Protein AF-A0A2E5EDZ4-F1 (afdb_monomer)

Solvent-accessible surface area (backbone atoms only — not comparable to full-atom values): 11281 Å² total; per-residue (Å²): 144,79,89,86,74,88,75,98,54,88,50,70,61,58,74,50,47,54,60,56,46,72,43,53,72,68,58,42,52,54,50,42,70,72,43,62,93,46,30,67,58,52,55,60,57,50,71,44,40,84,43,56,66,58,74,68,57,48,49,50,54,59,68,43,33,67,76,42,61,54,39,52,52,50,51,50,53,52,57,49,66,70,42,70,34,63,42,96,91,39,82,28,45,56,70,60,39,58,54,33,60,71,46,91,50,66,68,54,20,52,44,27,50,54,30,50,48,54,53,47,61,77,41,41,68,60,55,50,51,51,52,51,50,49,51,51,51,48,54,51,54,35,56,75,29,66,44,91,48,94,57,47,66,55,28,59,74,71,73,43,60,66,68,56,55,50,51,51,50,51,56,52,62,77,37,35,66,77,49,60,51,43,48,49,54,52,50,14,58,76,66,75,36,99,65,122

Mean predicted aligned error: 7.06 Å

Radius of gyration: 23.21 Å; Cα contacts (8 Å, |Δi|>4): 123; chains: 1; bounding box: 55×30×67 Å

Foldseek 3Di:
DDPPADDLDPDVLVVCLVVLLPDDPVVNVVCLVVVPPCNVVSVLSNLLSLLDDPPVVVVVCSVCCVVALNVLVVVVVVVQQPDWFQAPNDTDHNVRLVVQCPDPDPVSVVRSVVSVVVRCVVCVVVVVVSVVRNVVVLVVSCVSRVNPDSCVVVCSVVVHDPVVVVVVVCVCVVCCVVPVVVVQVVVCVVVVHPGD

pLDDT: mean 88.29, std 16.72, range [26.89, 98.5]

Sequence (196 aa):
MGGYLSRGYLDPIFLFIHPSNSSSDNDFEAFKNGSGKYKNWLINLRRFKDHQLDQKSEKIFLDKNLTSNSSWVRFFEEQINDLKFLINGKEHNSSDALNLLSDHDEEIRKKAALSIESVFQNNVKTFTFITNTLAKDKITNDKWRNYTSPVESRNLTNNVEGEVVDALTKSVTSNYKNISHRYYEIKSKLFNKKQL

Nearest PDB structures (foldseek):
  2h1j-assembly1_A  TM=7.782E-01  e=5.117E-02  Geobacillus stearothermophilus
  3aho-assembly2_B  TM=7.606E-01  e=9.366E-02  Geobacillus sp. MO-1
  3sks-assembly1_A  TM=7.493E-01  e=1.045E-01  Bacillus anthracis str. Ames

Secondary structure (DSSP, 8-state):
----S---S--HHHHHHHHHHHS-HHHHHHHHHHTGGGHHHHHHHHTTGGGPPPHHHHHHHHHHHTTTHHHHHHHHHHHHHH--EEETTEEE-HHHHHHGGG-SSHHHHHHHHHHHHHHHHHTHHHHHHHHHHHHHHHHHHHHHTT-SSTTHHHHHHTT--HHHHHHHHHHHHHTTIIIIIHHHHHHHHHTT-S--

Stru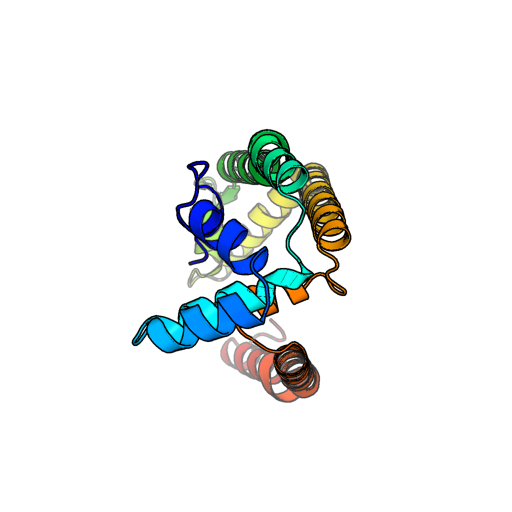cture (mmCIF, N/CA/C/O backbone):
data_AF-A0A2E5EDZ4-F1
#
_entry.id   AF-A0A2E5EDZ4-F1
#
loop_
_atom_site.group_PDB
_atom_site.id
_atom_site.type_symbol
_atom_site.label_atom_id
_atom_site.label_alt_id
_atom_site.label_comp_id
_atom_site.label_asym_id
_atom_site.label_entity_id
_atom_site.label_seq_id
_atom_site.pdbx_PDB_ins_code
_atom_site.Cartn_x
_atom_site.Cartn_y
_atom_site.Cartn_z
_atom_site.occupancy
_atom_site.B_iso_or_equiv
_atom_site.auth_seq_id
_atom_site.auth_comp_id
_atom_site.auth_asym_id
_atom_site.auth_atom_id
_atom_site.pdbx_PDB_model_num
ATOM 1 N N . MET A 1 1 ? -3.534 -12.121 -0.592 1.00 28.44 1 MET A N 1
ATOM 2 C CA . MET A 1 1 ? -3.572 -12.525 -2.016 1.00 28.44 1 MET A CA 1
ATOM 3 C C . MET A 1 1 ? -2.933 -11.412 -2.847 1.00 28.44 1 MET A C 1
ATOM 5 O O . MET A 1 1 ? -3.609 -10.506 -3.301 1.00 28.44 1 MET A O 1
ATOM 9 N N . GLY A 1 2 ? -1.602 -11.421 -2.922 1.00 27.70 2 GLY A N 1
ATOM 10 C CA . GLY A 1 2 ? -0.783 -10.345 -3.493 1.00 27.70 2 GLY A CA 1
ATOM 11 C C . GLY A 1 2 ? 0.697 -10.713 -3.400 1.00 27.70 2 GLY A C 1
ATOM 12 O O . GLY A 1 2 ? 1.498 -9.965 -2.858 1.00 27.70 2 GLY A O 1
ATOM 13 N N . GLY A 1 3 ? 1.025 -11.937 -3.820 1.00 26.89 3 GLY A N 1
ATOM 14 C CA . GLY A 1 3 ? 2.376 -12.485 -3.762 1.00 26.89 3 GLY A CA 1
ATOM 15 C C . GLY A 1 3 ? 3.178 -12.079 -4.990 1.00 26.89 3 GLY A C 1
ATOM 16 O O . GLY A 1 3 ? 3.287 -12.861 -5.921 1.00 26.89 3 GLY A O 1
ATOM 17 N N . TYR A 1 4 ? 3.718 -10.862 -4.984 1.00 36.91 4 TYR A N 1
ATOM 18 C CA . TYR A 1 4 ? 4.784 -10.438 -5.907 1.00 36.91 4 TYR A CA 1
ATOM 19 C C . TYR A 1 4 ? 5.827 -9.583 -5.180 1.00 36.91 4 TYR A C 1
ATOM 21 O O . TYR A 1 4 ? 6.357 -8.618 -5.719 1.00 36.91 4 TYR A O 1
ATOM 29 N N . LEU A 1 5 ? 6.098 -9.917 -3.920 1.00 35.56 5 LEU A N 1
ATOM 30 C CA . LEU A 1 5 ? 7.205 -9.360 -3.157 1.00 35.56 5 LEU A CA 1
ATOM 31 C C . LEU A 1 5 ? 7.945 -10.540 -2.523 1.00 35.56 5 LEU A C 1
ATOM 33 O O . LEU A 1 5 ? 7.323 -11.388 -1.892 1.00 35.56 5 LEU A O 1
ATOM 37 N N . SER A 1 6 ? 9.264 -10.583 -2.719 1.00 33.28 6 SER A N 1
ATOM 38 C CA . SER A 1 6 ? 10.208 -11.554 -2.146 1.00 33.28 6 SER A CA 1
ATOM 39 C C . SER A 1 6 ? 10.370 -12.912 -2.852 1.00 33.28 6 SER A C 1
ATOM 41 O O . SER A 1 6 ? 10.094 -13.968 -2.287 1.00 33.28 6 SER A O 1
ATOM 43 N N . ARG A 1 7 ? 10.964 -12.919 -4.054 1.00 31.19 7 ARG A N 1
ATOM 44 C CA . ARG A 1 7 ? 11.874 -14.016 -4.439 1.00 31.19 7 ARG A CA 1
ATOM 45 C C . ARG A 1 7 ? 13.140 -13.463 -5.090 1.00 31.19 7 ARG A C 1
ATOM 47 O O . ARG A 1 7 ? 13.163 -13.137 -6.266 1.00 31.19 7 ARG A O 1
ATOM 54 N N . GLY A 1 8 ? 14.200 -13.369 -4.287 1.00 31.81 8 GLY A N 1
ATOM 55 C CA . GLY A 1 8 ? 15.570 -13.047 -4.699 1.00 31.81 8 GLY A CA 1
ATOM 56 C C . GLY A 1 8 ? 16.300 -14.224 -5.354 1.00 31.81 8 GLY A C 1
ATOM 57 O O . GLY A 1 8 ? 17.405 -14.564 -4.953 1.00 31.81 8 GLY A O 1
ATOM 58 N N . TYR A 1 9 ? 15.686 -14.847 -6.354 1.00 28.52 9 TYR A N 1
ATOM 59 C CA . TYR A 1 9 ? 16.366 -15.740 -7.289 1.00 28.52 9 TYR A CA 1
ATOM 60 C C . TYR A 1 9 ? 16.163 -15.145 -8.669 1.00 28.52 9 TYR A C 1
ATOM 62 O O . TYR A 1 9 ? 15.080 -14.629 -8.916 1.00 28.52 9 TYR A O 1
ATOM 70 N N . LEU A 1 10 ? 17.193 -15.180 -9.522 1.00 35.44 10 LEU A N 1
ATOM 71 C CA . LEU A 1 10 ? 17.113 -14.832 -10.942 1.00 35.44 10 LEU A CA 1
ATOM 72 C C . LEU A 1 10 ? 15.759 -15.271 -11.497 1.00 35.44 10 LEU A C 1
ATOM 74 O O . LEU A 1 10 ? 15.552 -16.457 -11.754 1.00 35.44 10 LEU A O 1
ATOM 78 N N . ASP A 1 11 ? 14.828 -14.325 -11.612 1.00 36.22 11 ASP A N 1
ATOM 79 C CA . ASP A 1 11 ? 13.521 -14.615 -12.159 1.00 36.22 11 ASP A CA 1
ATOM 80 C C . ASP A 1 11 ? 13.811 -15.112 -13.581 1.00 36.22 11 ASP A C 1
ATOM 82 O O . ASP A 1 11 ? 14.470 -14.390 -14.339 1.00 36.22 11 ASP A O 1
ATOM 86 N N . PRO A 1 12 ? 13.375 -16.320 -13.987 1.00 33.38 12 PRO A N 1
ATOM 87 C CA . PRO A 1 12 ? 13.527 -16.777 -15.371 1.00 33.38 12 PRO A CA 1
ATOM 88 C C . PRO A 1 12 ? 12.999 -15.720 -16.349 1.00 33.38 12 PRO A C 1
ATOM 90 O O . PRO A 1 12 ? 13.492 -15.561 -17.458 1.00 33.38 12 PRO A O 1
ATOM 93 N N . ILE A 1 13 ? 12.044 -14.925 -15.870 1.00 45.50 13 ILE A N 1
ATOM 94 C CA . ILE A 1 13 ? 11.473 -13.753 -16.505 1.00 45.50 13 ILE A CA 1
ATOM 95 C C . ILE A 1 13 ? 12.546 -12.701 -16.872 1.00 45.50 13 ILE A C 1
ATOM 97 O O . ILE A 1 13 ? 12.501 -12.211 -17.990 1.00 45.50 13 ILE A O 1
ATOM 101 N N . PHE A 1 14 ? 13.564 -12.407 -16.051 1.00 47.66 14 PHE A N 1
ATOM 102 C CA . PHE A 1 14 ? 14.647 -11.470 -16.417 1.00 47.66 14 PHE A CA 1
ATOM 103 C C . PHE A 1 14 ? 15.492 -11.974 -17.600 1.00 47.66 14 PHE A C 1
ATOM 105 O O . PHE A 1 14 ? 15.856 -11.191 -18.480 1.00 47.66 14 PHE A O 1
ATOM 112 N N . LEU A 1 15 ? 15.754 -13.288 -17.654 1.00 45.94 15 LEU A N 1
ATOM 113 C CA . LEU A 1 15 ? 16.502 -13.925 -18.747 1.00 45.94 15 LEU A CA 1
ATOM 114 C C . LEU A 1 15 ? 15.748 -13.882 -20.084 1.00 45.94 15 LEU A C 1
ATOM 116 O O . LEU A 1 15 ? 16.392 -13.881 -21.128 1.00 45.94 15 LEU A O 1
ATOM 120 N N . PHE A 1 16 ? 14.414 -13.814 -20.067 1.00 52.97 16 PHE A N 1
ATOM 121 C CA . PHE A 1 16 ? 13.599 -13.694 -21.282 1.00 52.97 16 PHE A CA 1
ATOM 122 C C . PHE A 1 16 ? 13.215 -12.247 -21.617 1.00 52.97 16 PHE A C 1
ATOM 124 O O . PHE A 1 16 ? 13.191 -11.897 -22.794 1.00 52.97 16 PHE A O 1
ATOM 131 N N . ILE A 1 17 ? 12.971 -11.400 -20.612 1.00 60.56 17 ILE A N 1
ATOM 132 C CA . ILE A 1 17 ? 12.544 -10.004 -20.783 1.00 60.56 17 ILE A CA 1
ATOM 133 C C . ILE A 1 17 ? 13.645 -9.153 -21.400 1.00 60.56 17 ILE A C 1
ATOM 135 O O . ILE A 1 17 ? 13.381 -8.406 -22.342 1.00 60.56 17 ILE A O 1
ATOM 139 N N . HIS A 1 18 ? 14.878 -9.237 -20.883 1.00 68.06 18 HIS A N 1
ATOM 140 C CA . HIS A 1 18 ? 15.927 -8.332 -21.352 1.00 68.06 18 HIS A CA 1
ATOM 141 C C . HIS A 1 18 ? 16.249 -8.553 -22.838 1.00 68.06 18 HIS A C 1
ATOM 143 O O . HIS A 1 18 ? 16.174 -7.583 -23.599 1.00 68.06 18 HIS A O 1
ATOM 149 N N . PRO A 1 19 ? 16.463 -9.799 -23.309 1.00 63.44 19 PRO A N 1
ATOM 150 C CA . PRO A 1 19 ? 16.650 -10.075 -24.733 1.00 63.44 19 PRO A CA 1
ATOM 151 C C . PRO A 1 19 ? 15.409 -9.763 -25.578 1.00 63.44 19 PRO A C 1
ATOM 153 O O . PRO A 1 19 ? 15.536 -9.198 -26.664 1.00 63.44 19 PRO A O 1
ATOM 156 N N . SER A 1 20 ? 14.196 -10.069 -25.093 1.00 64.75 20 SER A N 1
ATOM 157 C CA . SER A 1 20 ? 12.979 -9.806 -25.871 1.00 64.75 20 SER A CA 1
ATOM 158 C C . SER A 1 20 ? 12.742 -8.318 -26.077 1.00 64.75 20 SER A C 1
ATOM 160 O O . SER A 1 20 ? 12.314 -7.922 -27.155 1.00 64.75 20 SER A O 1
ATOM 162 N N . ASN A 1 21 ? 13.028 -7.482 -25.083 1.00 77.06 21 ASN A N 1
ATOM 163 C CA . ASN A 1 21 ? 12.785 -6.040 -25.148 1.00 77.06 21 ASN A CA 1
ATOM 164 C C . ASN A 1 21 ? 13.954 -5.258 -25.754 1.00 77.06 21 ASN A C 1
ATOM 166 O O . ASN A 1 21 ? 13.730 -4.196 -26.328 1.00 77.06 21 ASN A O 1
ATOM 170 N N . SER A 1 22 ? 15.173 -5.799 -25.705 1.00 78.62 22 SER A N 1
ATOM 171 C CA . SER A 1 22 ? 16.327 -5.235 -26.421 1.00 78.62 22 SER A CA 1
ATOM 172 C C . SER A 1 22 ? 16.352 -5.585 -27.914 1.00 78.62 22 SER A C 1
ATOM 174 O O . SER A 1 22 ? 17.044 -4.915 -28.677 1.00 78.62 22 SER A O 1
ATOM 176 N N . SER A 1 23 ? 15.579 -6.587 -28.354 1.00 80.44 23 SER A N 1
ATOM 177 C CA . SER A 1 23 ? 15.438 -6.933 -29.775 1.00 80.44 23 SER A CA 1
ATOM 178 C C . SER A 1 23 ? 14.765 -5.828 -30.603 1.00 80.44 23 SER A C 1
ATOM 180 O O . SER A 1 23 ? 13.906 -5.080 -30.103 1.00 80.44 23 SER A O 1
ATOM 182 N N . SER A 1 24 ? 15.131 -5.749 -31.890 1.00 85.75 24 SER A N 1
ATOM 183 C CA . SER A 1 24 ? 14.495 -4.839 -32.847 1.00 85.75 24 SER A CA 1
ATOM 184 C C . SER A 1 24 ? 13.002 -5.157 -32.994 1.00 85.75 24 SER A C 1
ATOM 186 O O . SER A 1 24 ? 12.566 -6.279 -32.732 1.00 85.75 24 SER A O 1
ATOM 188 N N . ASP A 1 25 ? 12.191 -4.176 -33.400 1.00 86.56 25 ASP A N 1
ATOM 189 C CA . ASP A 1 25 ? 10.751 -4.412 -33.582 1.00 86.56 25 ASP A CA 1
ATOM 190 C C . ASP A 1 25 ? 10.484 -5.496 -34.642 1.00 86.56 25 ASP A C 1
ATOM 192 O O . ASP A 1 25 ? 9.595 -6.323 -34.459 1.00 86.56 25 ASP A O 1
ATOM 196 N N . ASN A 1 26 ? 11.318 -5.576 -35.684 1.00 88.44 26 ASN A N 1
ATOM 197 C CA . ASN A 1 26 ? 11.210 -6.601 -36.724 1.00 88.44 26 ASN A CA 1
ATOM 198 C C . ASN A 1 26 ? 11.475 -8.016 -36.185 1.00 88.44 26 ASN A C 1
ATOM 200 O O . ASN A 1 26 ? 10.718 -8.942 -36.486 1.00 88.44 26 ASN A O 1
ATOM 204 N N . ASP A 1 27 ? 12.512 -8.184 -35.359 1.00 87.88 27 ASP A N 1
ATOM 205 C CA . ASP A 1 27 ? 12.850 -9.485 -34.766 1.00 87.88 27 ASP A CA 1
ATOM 206 C C . ASP A 1 27 ? 11.776 -9.935 -33.773 1.00 87.88 27 ASP A C 1
ATOM 208 O O . ASP A 1 27 ? 11.380 -11.105 -33.751 1.00 87.88 27 ASP A O 1
ATOM 212 N N . PHE A 1 28 ? 11.253 -8.993 -32.980 1.00 89.50 28 PHE A N 1
A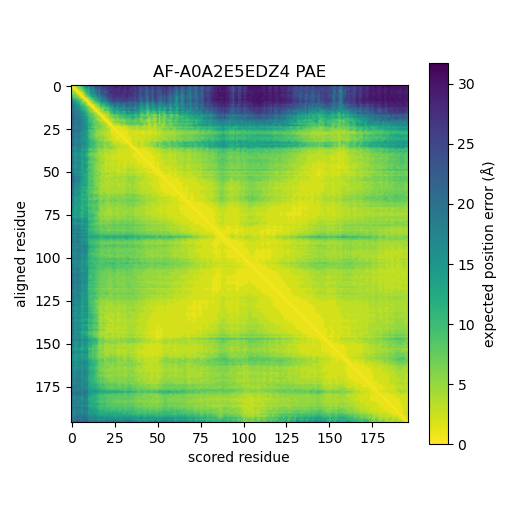TOM 213 C CA . PHE A 1 28 ? 10.155 -9.265 -32.062 1.00 89.50 28 PHE A CA 1
ATOM 214 C C . PHE A 1 28 ? 8.890 -9.704 -32.807 1.00 89.50 28 PHE A C 1
ATOM 216 O O . PHE A 1 28 ? 8.249 -10.669 -32.393 1.00 89.50 28 PHE A O 1
ATOM 223 N N . GLU A 1 29 ? 8.534 -9.053 -33.918 1.00 89.44 29 GLU 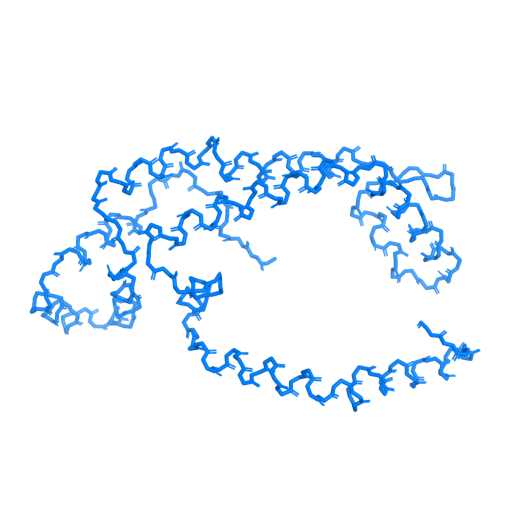A N 1
ATOM 224 C CA . GLU A 1 29 ? 7.372 -9.432 -34.730 1.00 89.44 29 GLU A CA 1
ATOM 225 C C . GLU A 1 29 ? 7.519 -10.835 -35.334 1.00 89.44 29 GLU A C 1
ATOM 227 O O . GLU A 1 29 ? 6.58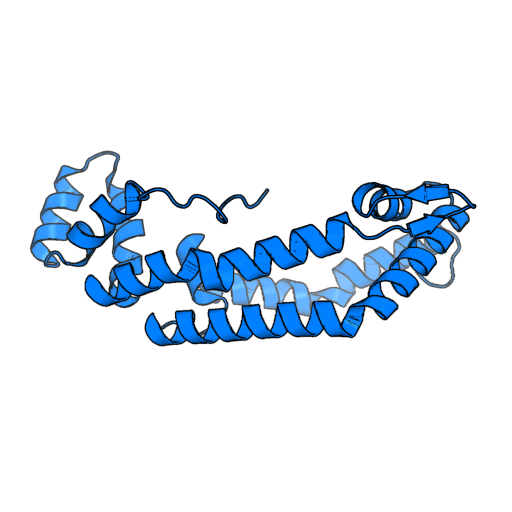1 -11.639 -35.265 1.00 89.44 29 GLU A O 1
ATOM 232 N N . ALA A 1 30 ? 8.702 -11.175 -35.853 1.00 88.56 30 ALA A N 1
ATOM 233 C CA . ALA A 1 30 ? 8.991 -12.517 -36.356 1.00 88.56 30 ALA A CA 1
ATOM 234 C C . ALA A 1 30 ? 8.853 -13.579 -35.249 1.00 88.56 30 ALA A C 1
ATOM 236 O O . ALA A 1 30 ? 8.162 -14.588 -35.429 1.00 88.56 30 ALA A O 1
ATOM 237 N N . PHE A 1 31 ? 9.433 -13.322 -34.073 1.00 87.69 31 PHE A N 1
ATOM 238 C CA . PHE A 1 31 ? 9.349 -14.221 -32.922 1.00 87.69 31 PHE A CA 1
ATOM 239 C C . PHE A 1 31 ? 7.914 -14.363 -32.395 1.00 87.69 31 PHE A C 1
ATOM 241 O O . PHE A 1 31 ? 7.431 -15.476 -32.166 1.00 87.69 31 PHE A O 1
ATOM 248 N N . LYS A 1 32 ? 7.188 -13.247 -32.274 1.00 90.12 32 LYS A N 1
ATOM 249 C CA . LYS A 1 32 ? 5.780 -13.204 -31.860 1.00 90.12 32 LYS A CA 1
ATOM 250 C C . LYS A 1 32 ? 4.910 -14.061 -32.775 1.00 90.12 32 LYS A C 1
ATOM 252 O O . LYS A 1 32 ? 4.083 -14.825 -32.274 1.00 90.12 32 LYS A O 1
ATOM 257 N N . ASN A 1 33 ? 5.101 -13.979 -34.090 1.00 90.69 33 ASN A N 1
ATOM 258 C CA . ASN A 1 33 ? 4.312 -14.741 -35.059 1.00 90.69 33 ASN A CA 1
ATOM 259 C C . ASN A 1 33 ? 4.602 -16.252 -35.009 1.00 90.69 33 ASN A C 1
ATOM 261 O O . ASN A 1 33 ? 3.676 -17.045 -35.169 1.00 90.69 33 ASN A O 1
ATOM 265 N N . GLY A 1 34 ? 5.839 -16.656 -34.699 1.00 90.25 34 GLY A N 1
ATOM 266 C CA . GLY A 1 34 ? 6.221 -18.065 -34.515 1.00 90.25 34 GLY A CA 1
ATOM 267 C C . GLY A 1 34 ? 5.862 -18.672 -33.150 1.00 90.25 34 GLY A C 1
ATOM 268 O O . GLY A 1 34 ? 5.945 -19.884 -32.972 1.00 90.25 34 GLY A O 1
ATOM 269 N N . SER A 1 35 ? 5.448 -17.858 -32.175 1.00 88.25 35 SER A N 1
ATOM 270 C CA . SER A 1 35 ? 5.288 -18.277 -30.770 1.00 88.25 35 SER A CA 1
ATOM 271 C C . SER A 1 35 ? 3.983 -19.024 -30.436 1.00 88.25 35 SER A C 1
ATOM 273 O O . SER A 1 35 ? 3.806 -19.506 -29.311 1.00 88.25 35 SER A O 1
ATOM 275 N N . GLY A 1 36 ? 3.049 -19.124 -31.390 1.00 93.38 36 GLY A N 1
ATOM 276 C CA . GLY A 1 36 ? 1.777 -19.835 -31.231 1.00 93.38 36 GLY A CA 1
ATOM 277 C C . GLY A 1 36 ? 0.994 -19.383 -29.992 1.00 93.38 36 GLY A C 1
ATOM 278 O O . GLY A 1 36 ? 0.633 -18.214 -29.852 1.00 93.38 36 GLY A O 1
ATOM 279 N N . LYS A 1 37 ? 0.753 -20.312 -29.058 1.00 92.44 37 LYS A N 1
ATOM 280 C CA . LYS A 1 37 ? -0.001 -20.057 -27.815 1.00 92.44 37 LYS A CA 1
ATOM 281 C C . LYS A 1 37 ? 0.639 -19.016 -26.880 1.00 92.44 37 LYS A C 1
ATOM 283 O O . LYS A 1 37 ? -0.050 -18.496 -26.009 1.00 92.44 37 LYS A O 1
ATOM 288 N N . TYR A 1 38 ? 1.927 -18.700 -27.047 1.00 89.69 38 TYR A N 1
ATOM 289 C CA . TYR A 1 38 ? 2.649 -17.730 -26.211 1.00 89.69 38 TYR A CA 1
ATOM 290 C C . TYR A 1 38 ? 2.578 -16.290 -26.733 1.00 89.69 38 TYR A C 1
ATOM 292 O O . TYR A 1 38 ? 3.081 -15.378 -26.076 1.00 89.69 38 TYR A O 1
ATOM 300 N N . LYS A 1 39 ? 1.909 -16.057 -27.868 1.00 91.44 39 LYS A N 1
ATOM 301 C CA . LYS A 1 39 ? 1.802 -14.740 -28.509 1.00 91.44 39 LYS A CA 1
ATOM 302 C C . LYS A 1 39 ? 1.350 -13.637 -27.551 1.00 91.44 39 LYS A C 1
ATOM 304 O O . LYS A 1 39 ? 1.998 -12.599 -27.467 1.00 91.44 39 LYS A O 1
ATOM 309 N N . ASN A 1 40 ? 0.277 -13.871 -26.797 1.00 89.56 40 ASN A N 1
ATOM 310 C CA . ASN A 1 40 ? -0.259 -12.871 -25.866 1.00 89.56 40 ASN A CA 1
ATOM 311 C C . ASN A 1 40 ? 0.697 -12.584 -24.703 1.00 89.56 40 ASN A C 1
ATOM 313 O O . ASN A 1 40 ? 0.819 -11.443 -24.270 1.00 89.56 40 ASN A O 1
ATOM 317 N N . TRP A 1 41 ? 1.413 -13.603 -24.224 1.00 86.69 41 TRP A N 1
ATOM 318 C CA . TRP A 1 41 ? 2.429 -13.421 -23.192 1.00 86.69 41 TRP A CA 1
ATOM 319 C C . TRP A 1 41 ? 3.579 -12.537 -23.694 1.00 86.69 41 TRP A C 1
ATOM 321 O O . TRP A 1 41 ? 3.949 -11.588 -23.009 1.00 86.69 41 TRP A O 1
ATOM 331 N N . LEU A 1 42 ? 4.070 -12.767 -24.919 1.00 88.69 42 LEU A N 1
ATOM 332 C CA . LEU A 1 42 ? 5.109 -11.930 -25.532 1.00 88.69 42 LEU A CA 1
ATOM 333 C C . LEU A 1 42 ? 4.654 -10.489 -25.757 1.00 88.69 42 LEU A C 1
ATOM 335 O O . LEU A 1 42 ? 5.420 -9.566 -25.489 1.00 88.69 42 LEU A O 1
ATOM 339 N N . ILE A 1 43 ? 3.413 -10.288 -26.213 1.00 88.75 43 ILE A N 1
ATOM 340 C CA . ILE A 1 43 ? 2.823 -8.948 -26.347 1.00 88.75 43 ILE A CA 1
ATOM 341 C C . ILE A 1 43 ? 2.856 -8.233 -24.996 1.00 88.75 43 ILE A C 1
ATOM 343 O O . ILE A 1 43 ? 3.339 -7.108 -24.924 1.00 88.75 43 ILE A O 1
ATOM 347 N N . ASN A 1 44 ? 2.421 -8.898 -23.922 1.00 87.25 44 ASN A N 1
ATOM 348 C CA . ASN A 1 44 ? 2.418 -8.310 -22.584 1.00 87.25 44 ASN A CA 1
ATOM 349 C C . ASN A 1 44 ? 3.829 -7.971 -22.088 1.00 87.25 44 ASN A C 1
ATOM 351 O O . ASN A 1 44 ? 4.018 -6.909 -21.502 1.00 87.25 44 ASN A O 1
ATOM 355 N N . LEU A 1 45 ? 4.828 -8.816 -22.363 1.00 85.94 45 LEU A N 1
ATOM 356 C CA . LEU A 1 45 ? 6.222 -8.517 -22.021 1.00 85.94 45 LEU A CA 1
ATOM 357 C C . LEU A 1 45 ? 6.764 -7.292 -22.767 1.00 85.94 45 LEU A C 1
ATOM 359 O O . LEU A 1 45 ? 7.448 -6.460 -22.166 1.00 85.94 45 LEU A O 1
ATOM 363 N N . ARG A 1 46 ? 6.430 -7.153 -24.056 1.00 89.00 46 ARG A N 1
ATOM 364 C CA . ARG A 1 46 ? 6.901 -6.043 -24.896 1.00 89.00 46 ARG A CA 1
ATOM 365 C C . ARG A 1 46 ? 6.387 -4.689 -24.424 1.00 89.00 46 ARG A C 1
ATOM 367 O O . ARG A 1 46 ? 7.056 -3.687 -24.649 1.00 89.00 46 ARG A O 1
ATOM 374 N N . ARG A 1 47 ? 5.259 -4.643 -23.709 1.00 88.50 47 ARG A N 1
ATOM 375 C CA . ARG A 1 47 ? 4.727 -3.396 -23.134 1.00 88.50 47 ARG A CA 1
ATOM 376 C C . ARG A 1 47 ? 5.658 -2.759 -22.097 1.00 88.50 47 ARG A C 1
ATOM 378 O O . ARG A 1 47 ? 5.544 -1.570 -21.841 1.00 88.50 47 ARG A O 1
ATOM 385 N N . PHE A 1 48 ? 6.577 -3.525 -21.507 1.00 88.81 48 PHE A N 1
ATOM 386 C CA . PHE A 1 48 ? 7.567 -3.000 -20.563 1.00 88.81 48 PHE A CA 1
ATOM 387 C C . PHE A 1 48 ? 8.814 -2.424 -21.244 1.00 88.81 48 PHE A C 1
ATOM 389 O O . PHE A 1 48 ? 9.662 -1.880 -20.543 1.00 88.81 48 PHE A O 1
ATOM 396 N N . LYS A 1 49 ? 8.942 -2.532 -22.577 1.00 89.50 49 LYS A N 1
ATOM 397 C CA . LYS A 1 49 ? 10.129 -2.102 -23.335 1.00 89.50 49 LYS A CA 1
ATOM 398 C C . LYS A 1 49 ? 10.545 -0.669 -22.992 1.00 89.50 49 LYS A C 1
ATOM 400 O O . LYS A 1 49 ? 11.707 -0.445 -22.677 1.00 89.50 49 LYS A O 1
ATOM 405 N N . ASP A 1 50 ? 9.592 0.260 -22.972 1.00 89.56 50 ASP A N 1
ATOM 406 C CA . ASP A 1 50 ? 9.855 1.692 -22.748 1.00 89.56 50 ASP A CA 1
ATOM 407 C C . ASP A 1 50 ? 10.174 2.033 -21.276 1.00 89.56 50 ASP A C 1
ATOM 409 O O . ASP A 1 50 ? 10.676 3.115 -20.963 1.00 89.56 50 ASP A O 1
ATOM 413 N N . HIS A 1 51 ? 9.925 1.082 -20.372 1.00 90.62 51 HIS A N 1
ATOM 414 C CA . HIS A 1 51 ? 10.152 1.189 -18.927 1.00 90.62 51 HIS A CA 1
ATOM 415 C C . HIS A 1 51 ? 11.330 0.333 -18.437 1.00 90.62 51 HIS A C 1
ATOM 417 O O . HIS A 1 51 ? 11.615 0.258 -17.232 1.00 90.62 51 HIS A O 1
ATOM 423 N N . GLN A 1 52 ? 11.996 -0.359 -19.358 1.00 89.62 52 GLN A N 1
ATOM 424 C CA . GLN A 1 52 ? 13.140 -1.198 -19.064 1.00 89.62 52 GLN A CA 1
ATOM 425 C C . GLN A 1 52 ? 14.423 -0.373 -19.102 1.00 89.62 52 GLN A C 1
ATOM 427 O O . GLN A 1 52 ? 14.650 0.419 -20.014 1.00 89.62 52 GLN A O 1
ATOM 432 N N . LEU A 1 53 ? 15.281 -0.579 -18.107 1.00 90.38 53 LEU A N 1
ATOM 433 C CA . LEU A 1 53 ? 16.575 0.086 -18.038 1.00 90.38 53 LEU A CA 1
ATOM 434 C C . LEU A 1 53 ? 17.618 -0.674 -18.867 1.00 90.38 53 LEU A C 1
ATOM 436 O O . LEU A 1 53 ? 17.423 -1.817 -19.300 1.00 90.38 53 LEU A O 1
ATOM 440 N N . ASP A 1 54 ? 18.783 -0.058 -19.053 1.00 89.69 54 ASP A N 1
ATOM 441 C CA . ASP A 1 54 ? 19.935 -0.779 -19.576 1.00 89.69 54 ASP A CA 1
ATOM 442 C C . ASP A 1 54 ? 20.341 -1.925 -18.629 1.00 89.69 54 ASP A C 1
ATOM 444 O O . ASP A 1 54 ? 20.057 -1.919 -17.429 1.00 89.69 54 ASP A O 1
ATOM 448 N N . GLN A 1 55 ? 21.030 -2.930 -19.170 1.00 86.44 55 GLN A N 1
ATOM 449 C CA . GLN A 1 55 ? 21.364 -4.154 -18.437 1.00 86.44 55 GLN A CA 1
ATOM 450 C C . GLN A 1 55 ? 22.146 -3.894 -17.139 1.00 86.44 55 GLN A C 1
ATOM 452 O O . GLN A 1 55 ? 21.940 -4.590 -16.141 1.00 86.44 55 GLN A O 1
ATOM 457 N N . LYS A 1 56 ? 23.053 -2.908 -17.142 1.00 90.75 56 LYS A N 1
ATOM 458 C CA . LYS A 1 56 ? 23.875 -2.589 -15.972 1.00 90.75 56 LYS A CA 1
ATOM 459 C C . LYS A 1 56 ? 23.016 -1.944 -14.893 1.00 90.75 56 LYS A C 1
ATOM 461 O O . LYS A 1 56 ? 23.117 -2.345 -13.734 1.00 90.75 56 LYS A O 1
ATOM 466 N N . SER A 1 57 ? 22.163 -0.995 -15.267 1.00 90.88 57 SER A N 1
ATOM 467 C CA . SER A 1 57 ? 21.222 -0.367 -14.340 1.00 90.88 57 SER A CA 1
ATOM 468 C C . SER A 1 57 ? 20.241 -1.385 -13.761 1.00 90.88 57 SER A C 1
ATOM 470 O O . SER A 1 57 ? 20.094 -1.439 -12.543 1.00 90.88 57 SER A O 1
ATOM 472 N N . GLU A 1 58 ? 19.648 -2.258 -14.581 1.00 88.31 58 GLU A N 1
ATOM 473 C CA . GLU A 1 58 ? 18.760 -3.325 -14.090 1.00 88.31 58 GLU A CA 1
ATOM 474 C C . GLU A 1 58 ? 19.444 -4.210 -13.041 1.00 88.31 58 GLU A C 1
ATOM 476 O O . GLU A 1 58 ? 18.879 -4.474 -11.978 1.00 88.31 58 GLU A O 1
ATOM 481 N N . LYS A 1 59 ? 20.694 -4.615 -13.299 1.00 90.06 59 LYS A N 1
ATOM 482 C CA . LYS A 1 59 ? 21.477 -5.405 -12.344 1.00 90.06 59 LYS A CA 1
ATOM 483 C C . LYS A 1 59 ? 21.699 -4.657 -11.028 1.00 90.06 59 LYS A C 1
ATOM 485 O O . LYS A 1 59 ? 21.515 -5.237 -9.965 1.00 90.06 59 LYS A O 1
ATOM 490 N N . ILE A 1 60 ? 22.043 -3.369 -11.087 1.00 92.75 60 ILE A N 1
ATOM 491 C CA . ILE A 1 60 ? 22.224 -2.542 -9.885 1.00 92.75 60 ILE A CA 1
ATOM 492 C C . ILE A 1 60 ? 20.925 -2.468 -9.077 1.00 92.75 60 ILE A C 1
ATOM 494 O O . ILE A 1 60 ? 20.960 -2.645 -7.860 1.00 92.75 60 ILE A O 1
ATOM 498 N N . PHE A 1 61 ? 19.783 -2.224 -9.726 1.00 90.31 61 PHE A N 1
ATOM 499 C CA . PHE A 1 61 ? 18.487 -2.176 -9.045 1.00 90.31 61 PHE A CA 1
ATOM 500 C C . PHE A 1 61 ? 18.136 -3.520 -8.399 1.00 90.31 61 PHE A C 1
ATOM 502 O O . PHE A 1 61 ? 17.679 -3.535 -7.255 1.00 90.31 61 PHE A O 1
ATOM 509 N N . LEU A 1 62 ? 18.391 -4.634 -9.090 1.00 88.12 62 LEU A N 1
ATOM 510 C CA . LEU A 1 62 ? 18.173 -5.978 -8.559 1.00 88.12 62 LEU A CA 1
ATOM 511 C C . LEU A 1 62 ? 19.043 -6.251 -7.324 1.00 88.12 62 LEU A C 1
ATOM 513 O O . LEU A 1 62 ? 18.513 -6.625 -6.277 1.00 88.12 62 LEU A O 1
ATOM 517 N N . ASP A 1 63 ? 20.350 -6.003 -7.420 1.00 91.44 63 ASP A N 1
ATOM 518 C CA . ASP A 1 63 ? 21.306 -6.231 -6.330 1.00 91.44 63 ASP A CA 1
ATOM 519 C C . ASP A 1 63 ? 20.981 -5.343 -5.115 1.00 91.44 63 ASP A C 1
ATOM 521 O O . ASP A 1 63 ? 21.047 -5.779 -3.961 1.00 91.44 63 ASP A O 1
ATOM 525 N N . LYS A 1 64 ? 20.577 -4.088 -5.355 1.00 94.06 64 LYS A N 1
ATOM 526 C CA . LYS A 1 64 ? 20.234 -3.139 -4.288 1.00 94.06 64 LYS A CA 1
ATOM 527 C C . LYS A 1 64 ? 18.894 -3.423 -3.625 1.00 94.06 64 LYS A C 1
ATOM 529 O O . LYS A 1 64 ? 18.797 -3.132 -2.431 1.00 94.06 64 LYS A O 1
ATOM 534 N N . ASN A 1 65 ? 17.922 -4.014 -4.326 1.00 89.44 65 ASN A N 1
ATOM 535 C CA . ASN A 1 65 ? 16.563 -4.255 -3.823 1.00 89.44 65 ASN A CA 1
ATOM 536 C C . ASN A 1 65 ? 16.545 -4.980 -2.464 1.00 89.44 65 ASN A C 1
ATOM 538 O O . ASN A 1 65 ? 15.787 -4.610 -1.566 1.00 89.44 65 ASN A O 1
ATOM 542 N N . LEU A 1 66 ? 17.442 -5.955 -2.274 1.00 90.00 66 LEU A N 1
ATOM 543 C CA . LEU A 1 66 ? 17.598 -6.704 -1.018 1.00 90.00 66 LEU A CA 1
ATOM 544 C C . LEU A 1 66 ? 17.917 -5.812 0.194 1.00 90.00 66 LEU A C 1
ATOM 546 O O . LEU A 1 66 ? 17.548 -6.141 1.319 1.00 90.00 66 LEU A O 1
ATOM 550 N N . THR A 1 67 ? 18.598 -4.691 -0.048 1.00 92.94 67 THR A N 1
ATOM 551 C CA . THR A 1 67 ? 19.034 -3.707 0.959 1.00 92.94 67 THR A CA 1
ATOM 552 C C . THR A 1 67 ? 18.254 -2.390 0.901 1.00 92.94 67 THR A C 1
ATOM 554 O O . THR A 1 67 ? 18.602 -1.449 1.612 1.00 92.94 67 THR A O 1
ATOM 557 N N . SER A 1 68 ? 17.252 -2.284 0.022 1.00 93.69 68 SER A N 1
ATOM 558 C CA . SER A 1 68 ? 16.385 -1.111 -0.106 1.00 93.69 68 SER A CA 1
ATOM 559 C C . SER A 1 68 ? 14.927 -1.491 0.147 1.00 93.69 68 SER A C 1
ATOM 561 O O . SER A 1 68 ? 14.553 -1.743 1.292 1.00 93.69 68 SER A O 1
ATOM 563 N N . ASN A 1 69 ? 14.091 -1.541 -0.888 1.00 92.44 69 ASN A N 1
ATOM 564 C CA . ASN A 1 69 ? 12.655 -1.771 -0.777 1.00 92.44 69 ASN A CA 1
ATOM 565 C C . ASN A 1 69 ? 12.342 -3.021 0.055 1.00 92.44 69 ASN A C 1
ATOM 567 O O . ASN A 1 69 ? 11.610 -2.949 1.042 1.00 92.44 69 ASN A O 1
ATOM 571 N N . SER A 1 70 ? 12.981 -4.144 -0.286 1.00 93.81 70 SER A N 1
ATOM 572 C CA . SER A 1 70 ? 12.712 -5.432 0.357 1.00 93.81 70 SER A CA 1
ATOM 573 C C . SER A 1 70 ? 13.101 -5.439 1.838 1.00 93.81 70 SER A C 1
ATOM 575 O O . SER A 1 70 ? 12.402 -6.047 2.646 1.00 93.81 70 SER A O 1
ATOM 577 N N . SER A 1 71 ? 14.175 -4.740 2.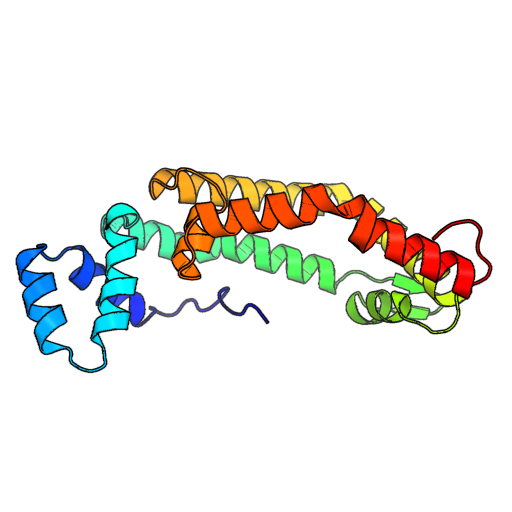229 1.00 95.69 71 SER A N 1
ATOM 578 C CA . SER A 1 71 ? 14.551 -4.643 3.644 1.00 95.69 71 SER A CA 1
ATOM 579 C C . SER A 1 71 ? 13.584 -3.778 4.448 1.00 95.69 71 SER A C 1
ATOM 581 O O . SER A 1 71 ? 13.296 -4.121 5.589 1.00 95.69 71 SER A O 1
ATOM 583 N N . TRP A 1 72 ? 13.049 -2.698 3.868 1.00 97.25 72 TRP A N 1
ATOM 584 C CA . TRP A 1 72 ? 12.058 -1.850 4.544 1.00 97.25 72 TRP A CA 1
ATOM 585 C C . TRP A 1 72 ? 10.702 -2.540 4.695 1.00 97.25 72 TRP A C 1
ATOM 587 O O . TRP A 1 72 ? 10.068 -2.394 5.738 1.00 97.25 72 TRP A O 1
ATOM 597 N N . VAL A 1 73 ? 10.280 -3.324 3.696 1.00 96.25 73 VAL A N 1
ATOM 598 C CA . VAL A 1 73 ? 9.079 -4.170 3.799 1.00 96.25 73 VAL A CA 1
ATOM 599 C C . VAL A 1 73 ? 9.253 -5.206 4.908 1.00 96.25 73 VAL A C 1
ATOM 601 O O . VAL A 1 73 ? 8.410 -5.276 5.796 1.00 96.25 73 VAL A O 1
ATOM 604 N N . ARG A 1 74 ? 10.374 -5.942 4.923 1.00 96.75 74 ARG A N 1
ATOM 605 C CA . ARG A 1 74 ? 10.651 -6.917 5.989 1.00 96.75 74 ARG A CA 1
ATOM 606 C C . ARG A 1 74 ? 10.695 -6.256 7.368 1.00 96.75 74 ARG A C 1
ATOM 608 O O . ARG A 1 74 ? 10.117 -6.779 8.309 1.00 96.75 74 ARG A O 1
ATOM 615 N N . PHE A 1 75 ? 11.330 -5.090 7.479 1.00 97.25 75 PHE A N 1
ATOM 616 C CA . PHE A 1 75 ? 11.378 -4.355 8.740 1.00 97.25 75 PHE A CA 1
ATOM 617 C C . PHE A 1 75 ? 9.975 -3.959 9.219 1.00 97.25 75 PHE A C 1
ATOM 619 O O . PHE A 1 75 ? 9.661 -4.141 10.388 1.00 97.25 75 PHE A O 1
ATOM 626 N N . PHE A 1 76 ? 9.096 -3.48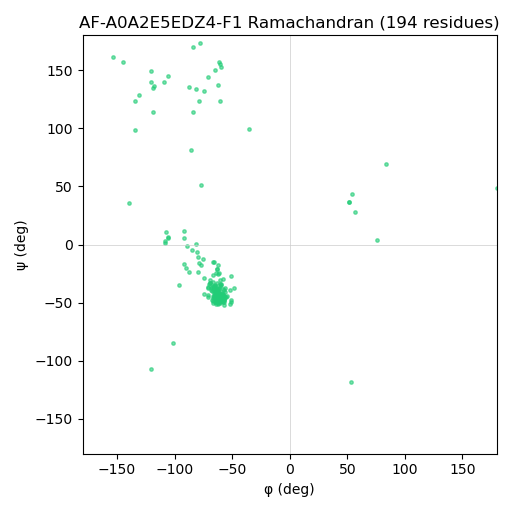4 8.329 1.00 97.00 76 PHE A N 1
ATOM 627 C CA . PHE A 1 76 ? 7.694 -3.235 8.678 1.00 97.00 76 PHE A CA 1
ATOM 628 C C . PHE A 1 76 ? 6.985 -4.497 9.188 1.00 97.00 76 PHE A C 1
ATOM 630 O O . PHE A 1 76 ? 6.303 -4.437 10.209 1.00 97.00 76 PHE A O 1
ATOM 637 N N . GLU A 1 77 ? 7.153 -5.628 8.498 1.00 95.50 77 GLU A N 1
ATOM 638 C CA . GLU A 1 77 ? 6.552 -6.908 8.892 1.00 95.50 77 GLU A CA 1
ATOM 639 C C . GLU A 1 77 ? 7.027 -7.356 10.281 1.00 95.50 77 GLU A C 1
ATOM 641 O O . GLU A 1 77 ? 6.202 -7.729 11.115 1.00 95.50 77 GLU A O 1
ATOM 646 N N . GLU A 1 78 ? 8.330 -7.260 10.560 1.00 96.31 78 GLU A N 1
ATOM 647 C CA . GLU A 1 78 ? 8.911 -7.531 11.881 1.00 96.31 78 GLU A CA 1
ATOM 648 C C . GLU A 1 78 ? 8.285 -6.624 12.954 1.00 96.31 78 GLU A C 1
ATOM 650 O O . GLU A 1 78 ? 7.762 -7.122 13.950 1.00 96.31 78 GLU A O 1
ATOM 655 N N . GLN A 1 79 ? 8.223 -5.308 12.712 1.00 96.44 79 GLN A N 1
ATOM 656 C CA . GLN A 1 79 ? 7.623 -4.361 13.660 1.00 96.44 79 GLN A CA 1
ATOM 657 C C . GLN A 1 79 ? 6.145 -4.662 13.948 1.00 96.44 79 GLN A C 1
ATOM 659 O O . GLN A 1 79 ? 5.718 -4.560 15.094 1.00 96.44 79 GLN A O 1
ATOM 664 N N . ILE A 1 80 ? 5.353 -5.034 12.936 1.00 94.25 80 ILE A N 1
ATOM 665 C CA . ILE A 1 80 ? 3.930 -5.374 13.104 1.00 94.25 80 ILE A CA 1
ATOM 666 C C . ILE A 1 80 ? 3.742 -6.681 13.883 1.00 94.25 80 ILE A C 1
ATOM 668 O O . ILE A 1 80 ? 2.799 -6.788 14.671 1.00 94.25 80 ILE A O 1
ATOM 672 N N . ASN A 1 81 ? 4.611 -7.669 13.668 1.00 94.69 81 ASN A N 1
ATOM 673 C CA . ASN A 1 81 ? 4.545 -8.962 14.354 1.00 94.69 81 ASN A CA 1
ATOM 674 C C . ASN A 1 81 ? 4.880 -8.853 15.849 1.00 94.69 81 ASN A C 1
ATOM 676 O O . ASN A 1 81 ? 4.327 -9.604 16.660 1.00 94.69 81 ASN A O 1
ATOM 680 N N . ASP A 1 82 ? 5.731 -7.896 16.215 1.00 95.88 82 ASP A N 1
ATOM 681 C CA . ASP A 1 82 ? 6.129 -7.655 17.603 1.00 95.88 82 ASP A CA 1
ATOM 682 C C . ASP A 1 82 ? 5.060 -6.914 18.422 1.00 95.88 82 ASP A C 1
ATOM 684 O O . ASP A 1 82 ? 5.075 -6.974 19.655 1.00 95.88 82 ASP A O 1
ATOM 688 N N . LEU A 1 83 ? 4.092 -6.258 17.770 1.00 97.38 83 LEU A N 1
ATOM 689 C CA . LEU A 1 83 ? 3.029 -5.531 18.463 1.00 97.38 83 LEU A CA 1
ATOM 690 C C . LEU A 1 83 ? 2.167 -6.461 19.330 1.00 97.38 83 LEU A C 1
ATOM 692 O O . LEU A 1 83 ? 1.730 -7.536 18.904 1.00 97.38 83 LEU A O 1
ATOM 696 N N . LYS A 1 84 ? 1.859 -5.988 20.541 1.00 97.88 84 LYS A N 1
ATOM 697 C CA . LYS A 1 84 ? 0.931 -6.624 21.481 1.00 97.88 84 LYS A CA 1
ATOM 698 C C . LYS A 1 84 ? -0.237 -5.697 21.768 1.00 97.88 84 LYS A C 1
ATOM 700 O O . LYS A 1 84 ? -0.051 -4.511 22.028 1.00 97.88 84 LYS A O 1
ATOM 705 N N . PHE A 1 85 ? -1.436 -6.262 21.749 1.00 98.06 85 PHE A N 1
ATOM 706 C CA . PHE A 1 85 ? -2.686 -5.542 21.952 1.00 98.06 85 PHE A CA 1
ATOM 707 C C . PHE A 1 85 ? -3.376 -6.100 23.191 1.00 98.06 85 PHE A C 1
ATOM 709 O O . PHE A 1 85 ? -3.789 -7.259 23.205 1.00 98.06 85 PHE A O 1
ATOM 716 N N . LEU A 1 86 ? -3.491 -5.290 24.244 1.00 97.75 86 LEU A N 1
ATOM 717 C CA . LEU A 1 86 ? -4.185 -5.686 25.466 1.00 97.75 86 LEU A CA 1
ATOM 718 C C . LEU A 1 86 ? -5.686 -5.434 25.297 1.00 97.75 86 LEU A C 1
ATOM 720 O O . LEU A 1 86 ? -6.114 -4.285 25.169 1.00 97.75 86 LEU A O 1
ATOM 724 N N . ILE A 1 87 ? -6.486 -6.497 25.279 1.00 97.38 87 ILE A N 1
ATOM 725 C CA . ILE A 1 87 ? -7.943 -6.437 25.105 1.00 97.38 87 ILE A CA 1
ATOM 726 C C . ILE A 1 87 ? -8.570 -7.354 26.155 1.00 97.38 87 ILE A C 1
ATOM 728 O O . ILE A 1 87 ? -8.234 -8.530 26.244 1.00 97.38 87 ILE A O 1
ATOM 732 N N . ASN A 1 88 ? -9.460 -6.814 26.996 1.00 94.25 88 ASN A N 1
ATOM 733 C CA . ASN A 1 88 ? -10.079 -7.553 28.111 1.00 94.25 88 ASN A CA 1
ATOM 734 C C . ASN A 1 88 ? -9.062 -8.272 29.029 1.00 94.25 88 ASN A C 1
ATOM 736 O O . ASN A 1 88 ? -9.320 -9.373 29.507 1.00 94.25 88 ASN A O 1
ATOM 740 N N . GLY A 1 89 ? -7.897 -7.660 29.269 1.00 94.19 89 GLY A N 1
ATOM 741 C CA . GLY A 1 89 ? -6.854 -8.231 30.131 1.00 94.19 89 GLY A CA 1
ATOM 742 C C . GLY A 1 89 ? -6.045 -9.370 29.500 1.00 94.19 89 GLY A C 1
ATOM 743 O O . GLY A 1 89 ? -5.189 -9.935 30.173 1.00 94.19 89 GLY A O 1
ATOM 744 N N . LYS A 1 90 ? -6.279 -9.694 28.223 1.00 96.75 90 LYS A N 1
ATOM 745 C CA . LYS A 1 90 ? -5.498 -10.667 27.455 1.00 96.75 90 LYS A CA 1
ATOM 746 C C . LYS A 1 90 ? -4.662 -9.959 26.394 1.00 96.75 90 LYS A C 1
ATOM 748 O O . LYS A 1 90 ? -5.133 -9.026 25.746 1.00 96.75 90 LYS A O 1
ATOM 753 N N . GLU A 1 91 ? -3.427 -10.412 26.211 1.00 97.62 91 GLU A N 1
ATOM 754 C CA . GLU A 1 91 ? -2.585 -9.970 25.103 1.00 97.62 91 GLU A CA 1
ATOM 755 C C . GLU A 1 91 ? -2.929 -10.725 23.816 1.00 97.62 91 GLU A C 1
ATOM 757 O O . GLU A 1 91 ? -3.048 -11.953 23.796 1.00 97.62 91 GLU A O 1
ATOM 762 N N . HIS A 1 92 ? -3.060 -9.969 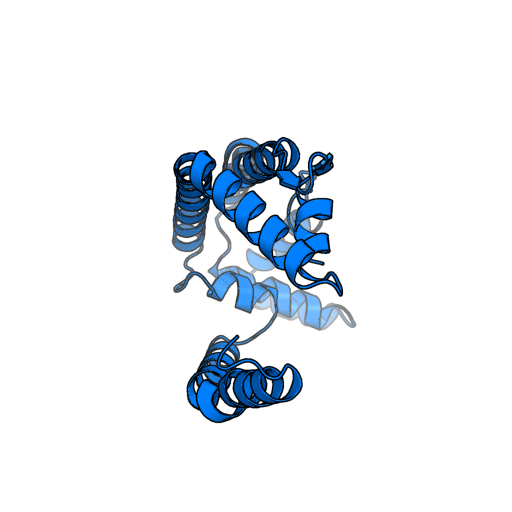22.733 1.00 97.88 92 HIS A N 1
ATOM 763 C CA . HIS A 1 92 ? -3.308 -10.455 21.384 1.00 97.88 92 HIS A CA 1
ATOM 764 C C . HIS A 1 92 ? -2.179 -10.011 20.449 1.00 97.88 92 HIS A C 1
ATOM 766 O O . HIS A 1 92 ? -1.588 -8.946 20.641 1.00 97.88 92 HIS A O 1
ATOM 772 N N . ASN A 1 93 ? -1.888 -10.816 19.425 1.00 97.00 93 ASN A N 1
ATOM 773 C CA . ASN A 1 93 ? -1.087 -10.367 18.282 1.00 97.00 93 ASN A CA 1
ATOM 774 C C . ASN A 1 93 ? -1.946 -9.506 17.331 1.00 97.00 93 ASN A C 1
ATOM 776 O O . ASN A 1 93 ? -3.159 -9.383 17.510 1.00 97.00 93 ASN A O 1
ATOM 780 N N . SER A 1 94 ? -1.321 -8.919 16.309 1.00 95.06 94 SER A N 1
ATOM 781 C CA . SER A 1 94 ? -1.991 -8.041 15.339 1.00 95.06 94 SER A CA 1
ATOM 782 C C . SER A 1 94 ? -3.153 -8.707 14.599 1.00 95.06 94 SER A C 1
ATOM 784 O O . SER A 1 94 ? -4.213 -8.098 14.460 1.00 95.06 94 SER A O 1
ATOM 786 N N . SER A 1 95 ? -2.994 -9.960 14.168 1.00 95.44 95 SER A N 1
ATOM 787 C CA . SER A 1 95 ? -4.042 -10.698 13.450 1.00 95.44 95 SER A CA 1
ATOM 788 C C . SER A 1 95 ? -5.244 -10.984 14.350 1.00 95.44 95 SER A C 1
ATOM 790 O O . SER A 1 95 ? -6.381 -10.719 13.964 1.00 95.44 95 SER A O 1
ATOM 792 N N . ASP A 1 96 ? -5.002 -11.453 15.574 1.00 96.94 96 ASP A N 1
ATOM 793 C CA . ASP A 1 96 ? -6.053 -11.730 16.556 1.00 96.94 96 ASP A CA 1
ATOM 794 C C . ASP A 1 96 ? -6.795 -10.452 16.958 1.00 96.94 96 ASP A C 1
ATOM 796 O O . ASP A 1 96 ? -8.023 -10.444 17.015 1.00 96.94 96 ASP A O 1
ATOM 800 N N . ALA A 1 97 ? -6.068 -9.357 17.193 1.00 97.31 97 ALA A N 1
ATOM 801 C CA . ALA A 1 97 ? -6.665 -8.071 17.531 1.00 97.31 97 ALA A CA 1
ATOM 802 C C . ALA A 1 97 ? -7.560 -7.543 16.397 1.00 97.31 97 ALA A C 1
ATOM 804 O O . ALA A 1 97 ? -8.689 -7.123 16.652 1.00 97.31 97 ALA A O 1
ATOM 805 N N . LEU A 1 98 ? -7.096 -7.603 15.142 1.00 96.56 98 LEU A N 1
ATOM 806 C CA . LEU A 1 98 ? -7.883 -7.187 13.974 1.00 96.56 98 LEU A CA 1
ATOM 807 C C . LEU A 1 98 ? -9.126 -8.062 13.772 1.00 96.56 98 LEU A C 1
ATOM 809 O O . LEU A 1 98 ? -10.184 -7.539 13.423 1.00 96.56 98 LEU A O 1
ATOM 813 N N . ASN A 1 99 ? -9.036 -9.367 14.040 1.00 97.56 99 ASN A N 1
ATOM 814 C CA . ASN A 1 99 ? -10.188 -10.268 13.966 1.00 97.56 99 ASN A CA 1
ATOM 815 C C . ASN A 1 99 ? -11.299 -9.863 14.950 1.00 97.56 99 ASN A C 1
ATOM 817 O O . ASN A 1 99 ? -12.480 -9.923 14.600 1.00 97.56 99 ASN A O 1
ATOM 821 N N . LEU A 1 100 ? -10.942 -9.367 16.141 1.00 97.88 100 LEU A N 1
ATOM 822 C CA . LEU A 1 100 ? -11.909 -8.896 17.143 1.00 97.88 100 LEU A CA 1
ATOM 823 C C . LEU A 1 100 ? -12.701 -7.653 16.701 1.00 97.88 100 LEU A C 1
ATOM 825 O O . LEU A 1 100 ? -13.758 -7.378 17.265 1.00 97.88 100 LEU A O 1
ATOM 829 N N . LEU A 1 101 ? -12.274 -6.929 15.657 1.00 97.25 101 LEU A N 1
ATOM 830 C CA . LEU A 1 101 ? -13.076 -5.847 15.061 1.00 97.25 101 LEU A CA 1
ATOM 831 C C . LEU A 1 101 ? -14.349 -6.355 14.369 1.00 97.25 101 LEU A C 1
ATOM 833 O O . LEU A 1 101 ? -15.243 -5.561 14.078 1.00 97.25 101 LEU A O 1
ATOM 837 N N . SER A 1 102 ? -14.441 -7.660 14.110 1.00 96.25 102 SER A N 1
ATOM 838 C CA . SER A 1 102 ? -15.611 -8.312 13.511 1.00 96.25 102 SER A CA 1
ATOM 839 C C . SER A 1 102 ? -16.407 -9.154 14.512 1.00 96.25 102 SER A C 1
ATOM 841 O O . SER A 1 102 ? -17.285 -9.908 14.097 1.00 96.25 102 SER A O 1
ATOM 843 N N . ASP A 1 103 ? -16.118 -9.045 15.814 1.00 96.88 103 ASP A N 1
ATOM 844 C CA . ASP A 1 103 ? -16.854 -9.770 16.854 1.00 96.88 103 ASP A CA 1
ATOM 845 C C . ASP A 1 103 ? -18.349 -9.396 16.847 1.00 96.88 103 ASP A C 1
ATOM 847 O O . ASP A 1 103 ? -18.723 -8.294 16.438 1.00 96.88 103 ASP A O 1
ATOM 851 N N . HIS A 1 104 ? -19.216 -10.302 17.300 1.00 93.69 104 HIS A N 1
ATOM 852 C CA . HIS A 1 104 ? -20.653 -10.045 17.403 1.00 93.69 104 HIS A CA 1
ATOM 853 C C . HIS A 1 104 ? -20.959 -9.024 18.512 1.00 93.69 104 HIS A C 1
ATOM 855 O O . HIS A 1 104 ? -21.858 -8.193 18.346 1.00 93.69 104 HIS A O 1
ATOM 861 N N . ASP A 1 105 ? -20.178 -9.021 19.594 1.00 94.81 105 ASP A N 1
ATOM 862 C CA . ASP A 1 105 ? -20.310 -8.082 20.707 1.00 94.81 105 ASP A CA 1
ATOM 863 C C . ASP A 1 105 ? -19.690 -6.712 20.369 1.00 94.81 105 ASP A C 1
ATOM 865 O O . ASP A 1 105 ? -18.509 -6.579 20.039 1.00 94.81 105 ASP A O 1
ATOM 869 N N . GLU A 1 106 ? -20.505 -5.660 20.471 1.00 93.44 106 GLU A N 1
ATOM 870 C CA . GLU A 1 106 ? -20.093 -4.273 20.238 1.00 93.44 106 GLU A CA 1
ATOM 871 C C . GLU A 1 106 ? -19.009 -3.796 21.203 1.00 93.44 106 GLU A C 1
ATOM 873 O O . GLU A 1 106 ? -18.094 -3.081 20.784 1.00 93.44 106 GLU A O 1
ATOM 878 N N . GLU A 1 107 ? -19.064 -4.211 22.466 1.00 95.56 107 GLU A N 1
ATOM 879 C CA . GLU A 1 107 ? -18.089 -3.786 23.468 1.00 95.56 107 GLU A CA 1
ATOM 880 C C . GLU A 1 107 ? -16.717 -4.415 23.207 1.00 95.56 107 GLU A C 1
ATOM 882 O O . GLU A 1 107 ? -15.690 -3.757 23.398 1.00 95.56 107 GLU A O 1
ATOM 887 N N . ILE A 1 108 ? -16.677 -5.653 22.700 1.00 96.94 108 ILE A N 1
ATOM 888 C CA . ILE A 1 108 ? -15.429 -6.296 22.267 1.00 96.94 108 ILE A CA 1
ATOM 889 C C . ILE A 1 108 ? -14.842 -5.544 21.072 1.00 96.94 108 ILE A C 1
ATOM 891 O O . ILE A 1 108 ? -13.672 -5.152 21.129 1.00 96.94 108 ILE A O 1
ATOM 895 N N . ARG A 1 109 ? -15.651 -5.254 20.041 1.00 97.00 109 ARG A N 1
ATOM 896 C CA . ARG A 1 109 ? -15.199 -4.478 18.870 1.00 97.00 109 ARG A CA 1
ATOM 897 C C . ARG A 1 109 ? -14.629 -3.120 19.276 1.00 97.00 109 ARG A C 1
ATOM 899 O O . ARG A 1 109 ? -13.564 -2.731 18.801 1.00 97.00 109 ARG A O 1
ATOM 906 N N . LYS A 1 110 ? -15.309 -2.407 20.179 1.00 96.81 110 LYS A N 1
ATOM 907 C CA . LYS A 1 110 ? -14.879 -1.090 20.670 1.00 96.81 110 LYS A CA 1
ATOM 908 C C . LYS A 1 110 ? -13.553 -1.163 21.422 1.00 96.81 110 LYS A C 1
ATOM 910 O O . LYS A 1 110 ? -12.655 -0.369 21.151 1.00 96.81 110 LYS A O 1
ATOM 915 N N . LYS A 1 111 ? -13.402 -2.111 22.350 1.00 98.06 111 LYS A N 1
ATOM 916 C CA . LYS A 1 111 ? -12.149 -2.293 23.102 1.00 98.06 111 LYS A CA 1
ATOM 917 C C . LYS A 1 111 ? -10.991 -2.694 22.193 1.00 98.06 111 LYS A C 1
ATOM 919 O O . LYS A 1 111 ? -9.889 -2.182 22.374 1.00 98.06 111 LYS A O 1
ATOM 924 N N . ALA A 1 112 ? -11.241 -3.556 21.206 1.00 98.19 112 ALA A N 1
ATOM 925 C CA . ALA A 1 112 ? -10.253 -3.909 20.193 1.00 98.19 112 ALA A CA 1
ATOM 926 C C . ALA A 1 112 ? -9.814 -2.675 19.396 1.00 98.19 112 ALA A C 1
ATOM 928 O O . ALA A 1 112 ? -8.619 -2.405 19.322 1.00 98.19 112 ALA A O 1
ATOM 929 N N . ALA A 1 113 ? -10.761 -1.876 18.892 1.00 97.94 113 ALA A N 1
ATOM 930 C CA . ALA A 1 113 ? -10.465 -0.650 18.151 1.00 97.94 113 ALA A CA 1
ATOM 931 C C . ALA A 1 113 ? -9.617 0.341 18.965 1.00 97.94 113 ALA A C 1
ATOM 933 O O . ALA A 1 113 ? -8.602 0.813 18.463 1.00 97.94 113 ALA A O 1
ATOM 934 N N . LEU A 1 114 ? -9.973 0.594 20.230 1.00 98.12 114 LEU A N 1
ATOM 935 C CA . LEU A 1 114 ? -9.224 1.503 21.110 1.00 98.12 114 LEU A CA 1
ATOM 936 C C . LEU A 1 114 ? -7.812 0.990 21.432 1.00 98.12 114 LEU A C 1
ATOM 938 O O . LEU A 1 114 ? -6.859 1.767 21.465 1.00 98.12 114 LEU A O 1
ATOM 942 N N . SER A 1 115 ? -7.666 -0.317 21.670 1.00 98.31 115 SER A N 1
ATOM 943 C CA . SER A 1 115 ? -6.358 -0.938 21.917 1.00 98.31 115 SER A CA 1
ATOM 944 C C . SER A 1 115 ? -5.464 -0.840 20.677 1.00 98.31 115 SER A C 1
ATOM 946 O O . SER A 1 115 ? -4.319 -0.399 20.764 1.00 98.31 115 SER A O 1
ATOM 948 N N . ILE A 1 116 ? -6.019 -1.163 19.504 1.00 97.88 116 ILE A N 1
ATOM 949 C CA . ILE A 1 116 ? -5.346 -1.060 18.205 1.00 97.88 116 ILE A CA 1
ATOM 950 C C . ILE A 1 116 ? -4.916 0.378 17.916 1.00 97.88 116 ILE A C 1
ATOM 952 O O . ILE A 1 116 ? -3.760 0.609 17.563 1.00 97.88 116 ILE A O 1
ATOM 956 N N . GLU A 1 117 ? -5.818 1.342 18.096 1.00 97.81 117 GLU A N 1
ATOM 957 C CA . GLU A 1 117 ? -5.534 2.764 17.916 1.00 97.81 117 GLU A CA 1
ATOM 958 C C . GLU A 1 117 ? -4.381 3.212 18.815 1.00 97.81 117 GLU A C 1
ATOM 960 O O . GLU A 1 117 ? -3.399 3.752 18.313 1.00 97.81 117 GLU A O 1
ATOM 965 N N . SER A 1 118 ? -4.454 2.937 20.119 1.00 98.12 118 SER A N 1
ATOM 966 C CA . SER A 1 118 ? -3.418 3.322 21.086 1.00 98.12 118 SER A CA 1
ATOM 967 C C . SER A 1 118 ? -2.041 2.762 20.712 1.00 98.12 118 SER A C 1
ATOM 969 O O . SER A 1 118 ? -1.053 3.500 20.647 1.00 98.12 118 SER A O 1
ATOM 971 N N . VAL A 1 119 ? -1.967 1.468 20.386 1.00 98.00 119 VAL A N 1
ATOM 972 C CA . VAL A 1 119 ? -0.710 0.812 19.995 1.00 98.00 119 VAL A CA 1
ATOM 973 C C . VAL A 1 119 ? -0.162 1.395 18.690 1.00 98.00 119 VAL A C 1
ATOM 975 O O . VAL A 1 119 ? 1.035 1.683 18.607 1.00 98.00 119 VAL A O 1
ATOM 978 N N . PHE A 1 120 ? -1.004 1.624 17.679 1.00 96.75 120 PHE A N 1
ATOM 979 C CA . PHE A 1 120 ? -0.552 2.235 16.427 1.00 96.75 120 PHE A CA 1
ATOM 980 C C . PHE A 1 120 ? -0.136 3.696 16.600 1.00 96.75 120 PHE A C 1
ATOM 982 O O . PHE A 1 120 ? 0.864 4.100 16.007 1.00 96.75 120 PHE A O 1
ATOM 989 N N . GLN A 1 121 ? -0.821 4.470 17.444 1.00 97.94 121 GLN A N 1
ATOM 990 C CA . GLN A 1 121 ? -0.433 5.845 17.774 1.00 97.94 121 GLN A CA 1
ATOM 991 C C . GLN A 1 121 ? 0.948 5.897 18.431 1.00 97.94 121 GLN A C 1
ATOM 993 O O . GLN A 1 121 ? 1.789 6.702 18.031 1.00 97.94 121 GLN A O 1
ATOM 998 N N . ASN A 1 122 ? 1.246 4.977 19.351 1.00 97.81 122 ASN A N 1
ATOM 999 C CA . ASN A 1 122 ? 2.570 4.890 19.977 1.00 97.81 122 ASN A CA 1
ATOM 1000 C C . ASN A 1 122 ? 3.693 4.590 18.965 1.00 97.81 122 ASN A C 1
ATOM 1002 O O . ASN A 1 122 ? 4.839 4.982 19.178 1.00 97.81 122 ASN A O 1
ATOM 1006 N N . ASN A 1 123 ? 3.364 3.951 17.838 1.00 97.50 123 ASN A N 1
ATOM 1007 C CA . ASN A 1 123 ? 4.307 3.572 16.783 1.00 97.50 123 ASN A CA 1
ATOM 1008 C C . ASN A 1 123 ? 4.213 4.453 15.523 1.00 97.50 123 ASN A C 1
ATOM 1010 O O . ASN A 1 123 ? 4.902 4.200 14.528 1.00 97.50 123 ASN A O 1
ATOM 1014 N N . VAL A 1 124 ? 3.397 5.515 15.549 1.00 97.75 124 VAL A N 1
ATOM 1015 C CA . VAL A 1 124 ? 3.054 6.308 14.358 1.00 97.75 124 VAL A CA 1
ATOM 1016 C C . VAL A 1 124 ? 4.286 6.887 13.667 1.00 97.75 124 VAL A C 1
ATOM 1018 O O . VAL A 1 124 ? 4.363 6.882 12.440 1.00 97.75 124 VAL A O 1
ATOM 1021 N N . LYS A 1 125 ? 5.292 7.331 14.434 1.00 98.31 125 LYS A N 1
ATOM 1022 C CA . LYS A 1 125 ? 6.536 7.904 13.891 1.00 98.31 125 LYS A CA 1
ATOM 1023 C C . LYS A 1 125 ? 7.323 6.876 13.079 1.00 98.31 125 LYS A C 1
ATOM 1025 O O . LYS A 1 125 ? 7.755 7.185 11.971 1.00 98.31 125 LYS A O 1
ATOM 1030 N N . THR A 1 126 ? 7.459 5.659 13.602 1.00 97.81 126 THR A N 1
ATOM 1031 C CA . THR A 1 126 ? 8.163 4.555 12.940 1.00 97.81 126 THR A CA 1
ATOM 1032 C C . THR A 1 126 ? 7.450 4.160 11.652 1.00 97.81 126 THR A C 1
ATOM 1034 O O . THR A 1 126 ? 8.067 4.153 10.587 1.00 97.81 126 THR A O 1
ATOM 1037 N N . PHE A 1 127 ? 6.137 3.922 11.703 1.00 97.50 127 PHE A N 1
ATOM 1038 C CA . PHE A 1 127 ? 5.374 3.534 10.512 1.00 97.50 127 PHE A CA 1
ATOM 1039 C C . PHE A 1 127 ? 5.308 4.640 9.459 1.00 97.50 127 PHE A C 1
ATOM 1041 O O . PHE A 1 127 ? 5.415 4.357 8.264 1.00 97.50 127 PHE A O 1
ATOM 1048 N N . THR A 1 128 ? 5.223 5.900 9.885 1.00 98.38 128 THR A N 1
ATOM 1049 C CA . THR A 1 128 ? 5.314 7.054 8.981 1.00 98.38 128 THR A CA 1
ATOM 1050 C C . THR A 1 128 ? 6.670 7.089 8.285 1.00 98.38 128 THR A C 1
ATOM 1052 O O . THR A 1 128 ? 6.733 7.238 7.066 1.00 98.38 128 THR A O 1
ATOM 1055 N N . PHE A 1 129 ? 7.762 6.907 9.030 1.00 98.50 129 PHE A N 1
ATOM 1056 C CA . PHE A 1 129 ? 9.106 6.895 8.459 1.00 98.50 129 PHE A CA 1
ATOM 1057 C C . PHE A 1 129 ? 9.296 5.758 7.448 1.00 98.50 129 PHE A C 1
ATOM 1059 O O . PHE A 1 129 ? 9.771 6.005 6.340 1.00 98.50 129 PHE A O 1
ATOM 1066 N N . ILE A 1 130 ? 8.864 4.537 7.780 1.00 98.12 130 ILE A N 1
ATOM 1067 C CA . ILE A 1 130 ? 8.949 3.390 6.864 1.00 98.12 130 ILE A CA 1
ATOM 1068 C C . ILE A 1 130 ? 8.137 3.649 5.588 1.00 98.12 130 ILE A C 1
ATOM 1070 O O . ILE A 1 130 ? 8.655 3.490 4.481 1.00 98.12 130 ILE A O 1
ATOM 1074 N N . THR A 1 131 ? 6.891 4.108 5.733 1.00 97.69 131 THR A N 1
ATOM 1075 C CA . THR A 1 131 ? 6.002 4.402 4.597 1.00 97.69 131 THR A CA 1
ATOM 1076 C C . THR A 1 131 ? 6.595 5.478 3.692 1.00 97.69 131 THR A C 1
ATOM 1078 O O . THR A 1 131 ? 6.618 5.312 2.473 1.00 97.69 131 THR A O 1
ATOM 1081 N N . ASN A 1 132 ? 7.138 6.554 4.268 1.00 98.12 132 ASN A N 1
ATOM 1082 C CA . ASN A 1 132 ? 7.770 7.633 3.509 1.00 98.12 132 ASN A CA 1
ATOM 1083 C C . ASN A 1 132 ? 9.020 7.157 2.762 1.00 98.12 132 ASN A C 1
ATOM 1085 O O . ASN A 1 132 ? 9.229 7.544 1.611 1.00 98.12 132 ASN A O 1
ATOM 1089 N N . THR A 1 133 ? 9.829 6.296 3.380 1.00 98.06 133 THR A N 1
ATOM 1090 C CA . THR A 1 133 ? 11.006 5.714 2.728 1.00 98.06 133 THR A CA 1
ATOM 1091 C C . THR A 1 133 ? 10.608 4.823 1.553 1.00 98.06 133 THR A C 1
ATOM 1093 O O . THR A 1 133 ? 11.146 4.991 0.459 1.00 98.06 133 THR A O 1
ATOM 1096 N N . LEU A 1 134 ? 9.616 3.943 1.728 1.00 96.88 134 LEU A N 1
ATOM 1097 C CA . LEU A 1 134 ? 9.082 3.104 0.648 1.00 96.88 134 LEU A CA 1
ATOM 1098 C C . LEU A 1 134 ? 8.470 3.942 -0.482 1.00 96.88 134 LEU A C 1
ATOM 1100 O O . LEU A 1 134 ? 8.706 3.666 -1.658 1.00 96.88 134 LEU A O 1
ATOM 1104 N N . ALA A 1 135 ? 7.728 4.999 -0.144 1.00 96.81 135 ALA A N 1
ATOM 1105 C CA . ALA A 1 135 ? 7.174 5.923 -1.127 1.00 96.81 135 ALA A CA 1
ATOM 1106 C C . ALA A 1 135 ? 8.282 6.636 -1.915 1.00 96.81 135 ALA A C 1
ATOM 1108 O O . ALA A 1 135 ? 8.200 6.745 -3.139 1.00 96.81 135 ALA A O 1
ATOM 1109 N N . LYS A 1 136 ? 9.351 7.085 -1.245 1.00 97.50 136 LYS A N 1
ATOM 1110 C CA . LYS A 1 136 ? 10.474 7.765 -1.902 1.00 97.50 136 LYS A CA 1
ATOM 1111 C C . LYS A 1 136 ? 11.292 6.831 -2.796 1.00 97.50 136 LYS A C 1
ATOM 1113 O O . LYS A 1 136 ? 11.699 7.242 -3.887 1.00 97.50 136 LYS A O 1
ATOM 1118 N N . ASP A 1 137 ? 11.511 5.595 -2.358 1.00 95.69 137 ASP A N 1
ATOM 1119 C CA . ASP A 1 137 ? 12.134 4.534 -3.156 1.00 95.69 137 ASP A CA 1
ATOM 1120 C C . ASP A 1 137 ? 11.300 4.241 -4.414 1.00 95.69 137 ASP A C 1
ATOM 1122 O O . ASP A 1 137 ? 11.829 4.297 -5.526 1.00 95.69 137 ASP A O 1
ATOM 1126 N N . LYS A 1 138 ? 9.974 4.093 -4.268 1.00 94.50 138 LYS A N 1
ATOM 1127 C CA . LYS A 1 138 ? 9.051 3.932 -5.400 1.00 94.50 138 LYS A CA 1
ATOM 1128 C C . LYS A 1 138 ? 9.101 5.108 -6.378 1.00 94.50 138 LYS A C 1
ATOM 1130 O O . LYS A 1 138 ? 9.254 4.871 -7.568 1.00 94.50 138 LYS A O 1
ATOM 1135 N N . ILE A 1 139 ? 9.036 6.357 -5.905 1.00 95.69 139 ILE A N 1
ATOM 1136 C CA . ILE A 1 139 ? 9.140 7.551 -6.771 1.00 95.69 139 ILE A CA 1
ATOM 1137 C C . ILE A 1 139 ? 10.450 7.537 -7.568 1.00 95.69 139 ILE A C 1
ATOM 1139 O O . ILE A 1 139 ? 10.483 7.918 -8.737 1.00 95.69 139 ILE A O 1
ATOM 1143 N N . THR A 1 140 ? 11.541 7.107 -6.933 1.00 95.19 140 THR A N 1
ATOM 1144 C CA . THR A 1 140 ? 12.845 7.010 -7.593 1.00 95.19 140 THR A CA 1
ATOM 1145 C C . THR A 1 140 ? 12.809 5.938 -8.679 1.00 95.19 140 THR A C 1
ATOM 1147 O O . THR A 1 140 ? 13.177 6.229 -9.813 1.00 95.19 140 THR A O 1
ATOM 1150 N N . ASN A 1 141 ? 12.311 4.737 -8.375 1.00 93.50 141 ASN A N 1
ATOM 1151 C CA . ASN A 1 141 ? 12.164 3.661 -9.358 1.00 93.50 141 ASN A CA 1
ATOM 1152 C C . ASN A 1 141 ? 11.279 4.086 -10.539 1.00 93.50 141 ASN A C 1
ATOM 1154 O O . ASN A 1 141 ? 11.676 3.924 -11.691 1.00 93.50 141 ASN A O 1
ATOM 1158 N N . ASP A 1 142 ? 10.134 4.706 -10.243 1.00 94.75 142 ASP A N 1
ATOM 1159 C CA . ASP A 1 142 ? 9.177 5.151 -11.249 1.00 94.75 142 ASP A CA 1
ATOM 1160 C C . ASP A 1 142 ? 9.809 6.168 -12.212 1.00 94.75 142 ASP A C 1
ATOM 1162 O O . ASP A 1 142 ? 9.668 6.040 -13.427 1.00 94.75 142 ASP A O 1
ATOM 1166 N N . LYS A 1 143 ? 10.587 7.123 -11.680 1.00 95.88 143 LYS A N 1
ATOM 1167 C CA . LYS A 1 143 ? 11.306 8.122 -12.482 1.00 95.88 143 LYS A CA 1
ATOM 1168 C C . LYS A 1 143 ? 12.347 7.492 -13.406 1.00 95.88 143 LYS A C 1
ATOM 1170 O O . LYS A 1 143 ? 12.432 7.884 -14.563 1.00 95.88 143 LYS A O 1
ATOM 1175 N N . TRP A 1 144 ? 13.153 6.553 -12.907 1.00 95.75 144 TRP A N 1
ATOM 1176 C CA . TRP A 1 144 ? 14.163 5.877 -13.734 1.00 95.75 144 TRP A CA 1
ATOM 1177 C C . TRP A 1 144 ? 13.522 5.075 -14.868 1.00 95.75 144 TRP A C 1
ATOM 1179 O O . TRP A 1 144 ? 14.084 4.998 -15.954 1.00 95.75 144 TRP A O 1
ATOM 1189 N N . ARG A 1 145 ? 12.334 4.517 -14.623 1.00 94.69 145 ARG A N 1
ATOM 1190 C CA . ARG A 1 145 ? 11.566 3.715 -15.581 1.00 94.69 145 ARG A CA 1
ATOM 1191 C C . ARG A 1 145 ? 10.567 4.524 -16.411 1.00 94.69 145 ARG A C 1
ATOM 1193 O O . ARG A 1 145 ? 9.723 3.931 -17.068 1.00 94.69 145 ARG A O 1
ATOM 1200 N N . ASN A 1 146 ? 10.639 5.854 -16.390 1.00 95.00 146 ASN A N 1
ATOM 1201 C CA . ASN A 1 146 ? 9.775 6.741 -17.179 1.00 95.00 146 ASN A CA 1
ATOM 1202 C C . ASN A 1 146 ? 8.264 6.554 -16.942 1.00 95.00 146 ASN A C 1
ATOM 1204 O O . ASN A 1 146 ? 7.468 6.820 -17.839 1.00 95.00 146 ASN A O 1
ATOM 1208 N N . TYR A 1 147 ? 7.847 6.110 -15.753 1.00 94.06 147 TYR A N 1
ATOM 1209 C CA . TYR A 1 147 ? 6.427 6.120 -15.406 1.00 94.06 147 TYR A CA 1
ATOM 1210 C C . TYR A 1 147 ? 5.980 7.556 -15.102 1.00 94.06 147 TYR A C 1
ATOM 1212 O O . TYR A 1 147 ? 6.612 8.290 -14.339 1.00 94.06 147 TYR A O 1
ATOM 1220 N N . THR A 1 148 ? 4.868 7.948 -15.702 1.00 92.44 148 THR A N 1
ATOM 1221 C CA . THR A 1 148 ? 4.229 9.264 -15.606 1.00 92.44 148 THR A CA 1
ATOM 1222 C C . THR A 1 148 ? 3.407 9.429 -14.330 1.00 92.44 148 THR A C 1
ATOM 1224 O O . THR A 1 148 ? 3.196 10.552 -13.871 1.00 92.44 148 THR A O 1
ATOM 1227 N N . SER A 1 149 ? 2.962 8.322 -13.723 1.00 91.94 149 SER A N 1
ATOM 1228 C CA . SER A 1 149 ? 2.210 8.335 -12.466 1.00 91.94 149 SER A CA 1
ATOM 1229 C C . SER A 1 149 ? 2.540 7.140 -11.560 1.00 91.94 149 SER A C 1
ATOM 1231 O O . SER A 1 149 ? 2.942 6.080 -12.048 1.00 91.94 149 SER A O 1
ATOM 1233 N N . PRO A 1 150 ? 2.304 7.243 -10.235 1.00 90.12 150 PRO A N 1
ATOM 1234 C CA . PRO A 1 150 ? 2.584 6.149 -9.301 1.00 90.12 150 PRO A CA 1
ATOM 1235 C C . PRO A 1 150 ? 1.792 4.860 -9.570 1.00 90.12 150 PRO A C 1
ATOM 1237 O O . PRO A 1 150 ? 2.217 3.782 -9.143 1.00 90.12 150 PRO A O 1
ATOM 1240 N N . VAL A 1 151 ? 0.634 4.960 -10.233 1.00 92.44 151 VAL A N 1
ATOM 1241 C CA . VAL A 1 151 ? -0.263 3.826 -10.516 1.00 92.44 151 VAL A CA 1
ATOM 1242 C C . VAL A 1 151 ? 0.042 3.144 -11.846 1.00 92.44 151 VAL A C 1
ATOM 1244 O O . VAL A 1 151 ? -0.314 1.982 -12.021 1.00 92.44 151 VAL A O 1
ATOM 1247 N N . GLU A 1 152 ? 0.736 3.818 -12.764 1.00 92.12 152 GLU A N 1
ATOM 1248 C CA . GLU A 1 152 ? 0.953 3.333 -14.129 1.00 92.12 152 GLU A CA 1
ATOM 1249 C C . GLU A 1 152 ? 1.675 1.985 -14.164 1.00 92.12 152 GLU A C 1
ATOM 1251 O O . GLU A 1 152 ? 1.217 1.063 -14.835 1.00 92.12 152 GLU A O 1
ATOM 1256 N N . SER A 1 153 ? 2.729 1.816 -13.360 1.00 91.00 153 SER A N 1
ATOM 1257 C CA . SER A 1 153 ? 3.451 0.542 -13.270 1.00 91.00 153 SER A CA 1
ATOM 1258 C C . SER A 1 153 ? 2.562 -0.616 -12.806 1.00 91.00 153 SER A C 1
ATOM 1260 O O . SER A 1 153 ? 2.703 -1.749 -13.278 1.00 91.00 153 SER A O 1
ATOM 1262 N N . ARG A 1 154 ? 1.594 -0.347 -11.920 1.00 90.81 154 ARG A N 1
ATOM 1263 C CA . ARG A 1 154 ? 0.607 -1.339 -11.467 1.00 90.81 154 ARG A CA 1
ATOM 1264 C C . ARG A 1 154 ? -0.449 -1.619 -12.531 1.00 90.81 154 ARG A C 1
ATOM 1266 O O . ARG A 1 154 ? -0.762 -2.786 -12.749 1.00 90.81 154 ARG A O 1
ATOM 1273 N N . ASN A 1 155 ? -0.951 -0.589 -13.204 1.00 91.94 155 ASN A N 1
ATOM 1274 C CA . ASN A 1 155 ? -1.910 -0.725 -14.301 1.00 91.94 155 ASN A CA 1
ATOM 1275 C C . ASN A 1 155 ? -1.314 -1.564 -15.438 1.00 91.94 155 ASN A C 1
ATOM 1277 O O . ASN A 1 155 ? -1.917 -2.546 -15.869 1.00 91.94 155 ASN A O 1
ATOM 1281 N N . LEU A 1 156 ? -0.072 -1.259 -15.823 1.00 90.31 156 LEU A N 1
ATOM 1282 C CA . LEU A 1 156 ? 0.699 -2.010 -16.807 1.00 90.31 156 LEU A CA 1
ATOM 1283 C C . LEU A 1 156 ? 0.853 -3.484 -16.407 1.00 90.31 156 LEU A C 1
ATOM 1285 O O . LEU A 1 156 ? 0.530 -4.369 -17.195 1.00 90.31 156 LEU A O 1
ATOM 1289 N N . THR A 1 157 ? 1.264 -3.751 -15.163 1.00 87.44 157 THR A N 1
ATOM 1290 C CA . THR A 1 157 ? 1.427 -5.119 -14.631 1.00 87.44 157 THR A CA 1
ATOM 1291 C C . THR A 1 157 ? 0.117 -5.906 -14.608 1.00 87.44 157 THR A C 1
ATOM 1293 O O . THR A 1 157 ? 0.104 -7.098 -14.908 1.00 87.44 157 THR A O 1
ATOM 1296 N N . ASN A 1 158 ? -0.993 -5.245 -14.286 1.00 87.50 158 ASN A N 1
ATOM 1297 C CA . ASN A 1 158 ? -2.318 -5.863 -14.255 1.00 87.50 158 ASN A CA 1
ATOM 1298 C C . ASN A 1 158 ? -2.974 -5.956 -15.642 1.00 87.50 158 ASN A C 1
ATOM 1300 O O . ASN A 1 158 ? -4.086 -6.464 -15.749 1.00 87.50 158 ASN A O 1
ATOM 1304 N N . ASN A 1 159 ? -2.300 -5.486 -16.695 1.00 88.00 159 ASN A N 1
ATOM 1305 C CA . ASN A 1 159 ? -2.838 -5.342 -18.042 1.00 88.00 159 ASN A CA 1
ATOM 1306 C C . ASN A 1 159 ? -4.139 -4.523 -18.113 1.00 88.00 159 ASN A C 1
ATOM 1308 O O . ASN A 1 159 ? -5.055 -4.896 -18.838 1.00 88.00 159 ASN A O 1
ATOM 1312 N N . VAL A 1 160 ? -4.205 -3.406 -17.390 1.00 90.56 160 VAL A N 1
ATOM 1313 C CA . VAL A 1 160 ? -5.362 -2.498 -17.378 1.00 90.56 160 VAL A CA 1
ATOM 1314 C C . VAL A 1 160 ? -4.943 -1.126 -17.898 1.00 90.56 160 VAL A C 1
ATOM 1316 O O . VAL A 1 160 ? -3.875 -0.627 -17.538 1.00 90.56 160 VAL A O 1
ATOM 1319 N N . GLU A 1 161 ? -5.758 -0.508 -18.749 1.00 90.69 161 GLU A N 1
ATOM 1320 C CA . GLU A 1 161 ? -5.537 0.861 -19.213 1.00 90.69 161 GLU A CA 1
ATOM 1321 C C . GLU A 1 161 ? -5.805 1.882 -18.097 1.00 90.69 161 GLU A C 1
ATOM 1323 O O . GLU A 1 161 ? -6.723 1.730 -17.288 1.00 90.69 161 GLU A O 1
ATOM 1328 N N . GLY A 1 162 ? -5.021 2.966 -18.063 1.00 91.75 162 GLY A N 1
ATOM 1329 C CA . GLY A 1 162 ? -5.177 4.018 -17.052 1.00 91.75 162 GLY A CA 1
ATOM 1330 C C . GLY A 1 162 ? -6.576 4.638 -17.047 1.00 91.75 162 GLY A C 1
ATOM 1331 O O . GLY A 1 162 ? -7.190 4.754 -15.990 1.00 91.75 162 GLY A O 1
ATOM 1332 N N . GLU A 1 163 ? -7.126 4.921 -18.230 1.00 94.19 163 GLU A N 1
ATOM 1333 C CA . GLU A 1 163 ? -8.464 5.506 -18.375 1.00 94.19 163 GLU A CA 1
ATOM 1334 C C . GLU A 1 163 ? -9.581 4.627 -17.795 1.00 94.19 163 GLU A C 1
ATOM 1336 O O . GLU A 1 163 ? -10.570 5.149 -17.283 1.00 94.19 163 GLU A O 1
ATOM 1341 N N . VAL A 1 164 ? -9.414 3.299 -17.807 1.00 94.81 164 VAL A N 1
ATOM 1342 C CA . VAL A 1 164 ? -10.378 2.357 -17.222 1.00 94.81 164 VAL A CA 1
ATOM 1343 C C . VAL A 1 164 ? -10.347 2.456 -15.698 1.00 94.81 164 VAL A C 1
ATOM 1345 O O . VAL A 1 164 ? -11.399 2.509 -15.056 1.00 94.81 164 VAL A O 1
ATOM 1348 N N . VAL A 1 165 ? -9.151 2.528 -15.108 1.00 94.25 165 VAL A N 1
ATOM 1349 C CA . VAL A 1 165 ? -8.976 2.709 -13.658 1.00 94.25 165 VAL A CA 1
ATOM 1350 C C . VAL A 1 165 ? -9.520 4.065 -13.208 1.00 94.25 165 VAL A C 1
ATOM 1352 O O . VAL A 1 165 ? -10.215 4.146 -12.189 1.00 94.25 165 VAL A O 1
ATOM 1355 N N . ASP A 1 166 ? -9.275 5.116 -13.986 1.00 94.81 166 ASP A N 1
ATOM 1356 C CA . ASP A 1 166 ? -9.780 6.461 -13.712 1.00 94.81 166 ASP A CA 1
ATOM 1357 C C . ASP A 1 166 ? -11.306 6.523 -13.830 1.00 94.81 166 ASP A C 1
ATOM 1359 O O . ASP A 1 166 ? -11.979 7.063 -12.946 1.00 94.81 166 ASP A O 1
ATOM 1363 N N . ALA A 1 167 ? -11.881 5.916 -14.874 1.00 96.88 167 ALA A N 1
ATOM 1364 C CA . ALA A 1 167 ? -13.325 5.826 -15.063 1.00 96.88 167 ALA A CA 1
ATOM 1365 C C . ALA A 1 167 ? -14.000 5.055 -13.922 1.00 96.88 167 ALA A C 1
ATOM 1367 O O . ALA A 1 167 ? -15.025 5.508 -13.399 1.00 96.88 167 ALA A O 1
ATOM 1368 N N . LEU A 1 168 ? -13.415 3.934 -13.486 1.00 95.31 168 LEU A N 1
ATOM 1369 C CA . LEU A 1 168 ? -13.895 3.167 -12.336 1.00 95.31 168 LEU A CA 1
ATOM 1370 C C . LEU A 1 168 ? -13.856 4.015 -11.059 1.00 95.31 168 LEU A C 1
ATOM 1372 O O . LEU A 1 168 ? -14.867 4.137 -10.364 1.00 95.31 168 LEU A O 1
ATOM 1376 N N . THR A 1 169 ? -12.716 4.648 -10.781 1.00 95.00 169 THR A N 1
ATOM 1377 C CA . THR A 1 169 ? -12.518 5.490 -9.593 1.00 95.00 169 THR A CA 1
ATOM 1378 C C . THR A 1 169 ? -13.514 6.645 -9.569 1.00 95.00 169 THR A C 1
ATOM 1380 O O . THR A 1 169 ? -14.192 6.862 -8.563 1.00 95.00 169 THR A O 1
ATOM 1383 N N . LYS A 1 170 ? -13.673 7.358 -10.688 1.00 97.44 170 LYS A N 1
ATOM 1384 C CA . LYS A 1 170 ? -14.625 8.466 -10.831 1.00 97.44 170 LYS A CA 1
ATOM 1385 C C . LYS A 1 170 ? -16.072 8.004 -10.666 1.00 97.44 170 LYS A C 1
ATOM 1387 O O . LYS A 1 170 ? -16.842 8.643 -9.951 1.00 97.44 170 LYS A O 1
ATOM 1392 N N . SER A 1 171 ? -16.445 6.882 -11.278 1.00 97.12 171 SER A N 1
ATOM 1393 C CA . SER A 1 171 ? -17.807 6.339 -11.184 1.00 97.12 171 SER A CA 1
ATOM 1394 C C . SER A 1 171 ? -18.163 5.968 -9.746 1.00 97.12 171 SER A C 1
ATOM 1396 O O . SER A 1 171 ? -19.217 6.358 -9.249 1.00 97.12 171 SER A O 1
ATOM 1398 N N . VAL A 1 172 ? -17.259 5.281 -9.044 1.00 96.00 172 VAL A N 1
ATOM 1399 C CA . VAL A 1 172 ? -17.458 4.876 -7.645 1.00 96.00 172 VAL A CA 1
ATOM 1400 C C . VAL A 1 172 ? -17.509 6.092 -6.715 1.00 96.00 172 VAL A C 1
ATOM 1402 O O . VAL A 1 172 ? -18.462 6.235 -5.948 1.00 96.00 172 VAL A O 1
ATOM 1405 N N . THR A 1 173 ? -16.530 6.997 -6.811 1.00 96.50 173 THR A N 1
ATOM 1406 C CA . THR A 1 173 ? -16.424 8.178 -5.931 1.00 96.50 173 THR A CA 1
ATOM 1407 C C . THR A 1 173 ? -17.583 9.154 -6.115 1.00 96.50 173 THR A C 1
ATOM 1409 O O . THR A 1 173 ? -18.151 9.627 -5.130 1.00 96.50 173 THR A O 1
ATOM 1412 N N . SER A 1 174 ? -18.004 9.402 -7.359 1.00 97.62 174 SER A N 1
ATOM 1413 C CA . SER A 1 174 ? -19.153 10.272 -7.660 1.00 97.62 174 SER A CA 1
ATOM 1414 C C . SER A 1 174 ? -20.477 9.734 -7.107 1.00 97.62 174 SER A C 1
ATOM 1416 O O . SER A 1 174 ? -21.415 10.501 -6.888 1.00 97.62 174 SER A O 1
ATOM 1418 N N . ASN A 1 175 ? -20.546 8.429 -6.828 1.00 97.38 175 ASN A N 1
ATOM 1419 C CA . ASN A 1 175 ? -21.758 7.756 -6.384 1.00 97.38 175 ASN A CA 1
ATOM 1420 C C . ASN A 1 175 ? -21.758 7.385 -4.891 1.00 97.38 175 ASN A C 1
ATOM 1422 O O . ASN A 1 175 ? -22.703 6.738 -4.437 1.00 97.38 175 ASN A O 1
ATOM 1426 N N . TYR A 1 176 ? -20.761 7.807 -4.097 1.00 96.75 176 TYR A N 1
ATOM 1427 C CA . TYR A 1 176 ? -20.662 7.479 -2.661 1.00 96.75 176 TYR A CA 1
ATOM 1428 C C . TYR A 1 176 ? -21.959 7.711 -1.879 1.00 96.75 176 TYR A C 1
ATOM 1430 O O . TYR A 1 176 ? -22.340 6.879 -1.054 1.00 96.75 176 TYR A O 1
ATOM 1438 N N . LYS A 1 177 ? -22.707 8.769 -2.215 1.00 96.50 177 LYS A N 1
ATOM 1439 C CA . LYS A 1 177 ? -24.023 9.046 -1.625 1.00 96.50 177 LYS A CA 1
ATOM 1440 C C . LYS A 1 177 ? -25.002 7.870 -1.758 1.00 96.50 177 LYS A C 1
ATOM 1442 O O . LYS A 1 177 ? -25.683 7.539 -0.792 1.00 96.50 177 LYS A O 1
ATOM 1447 N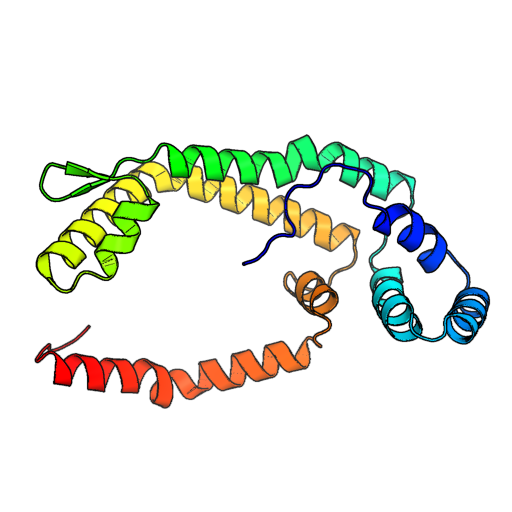 N . ASN A 1 178 ? -25.080 7.237 -2.928 1.00 95.81 178 ASN A N 1
ATOM 1448 C CA . ASN A 1 178 ? -26.076 6.197 -3.204 1.00 95.81 178 ASN A CA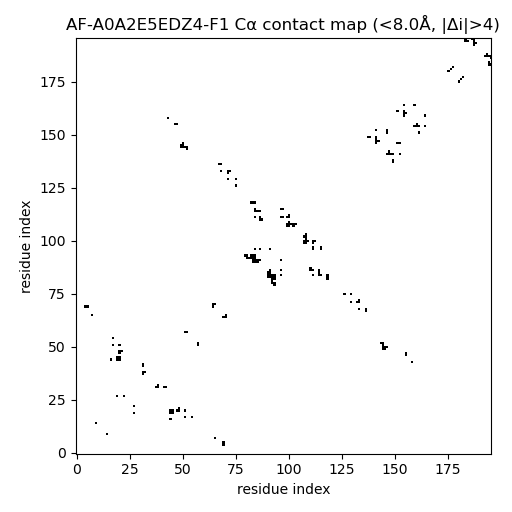 1
ATOM 1449 C C . ASN A 1 178 ? -25.587 4.779 -2.890 1.00 95.81 178 ASN A C 1
ATOM 1451 O O . ASN A 1 178 ? -26.418 3.877 -2.792 1.00 95.81 178 ASN A O 1
ATOM 1455 N N . ILE A 1 179 ? -24.272 4.576 -2.751 1.00 93.50 179 ILE A N 1
ATOM 1456 C CA . ILE A 1 179 ? -23.682 3.285 -2.379 1.00 93.50 179 ILE A CA 1
ATOM 1457 C C . ILE A 1 179 ? -23.296 3.253 -0.895 1.00 93.50 179 ILE A C 1
ATOM 1459 O O . ILE A 1 179 ? -24.093 2.805 -0.072 1.00 93.50 179 ILE A O 1
ATOM 1463 N N . SER A 1 180 ? -22.112 3.746 -0.526 1.00 95.06 180 SER A N 1
ATOM 1464 C CA . SER A 1 180 ? -21.573 3.639 0.830 1.00 95.06 180 SER A CA 1
ATOM 1465 C C . SER A 1 180 ? -22.413 4.400 1.856 1.00 95.06 180 SER A C 1
ATOM 1467 O O . SER A 1 180 ? -22.798 3.809 2.862 1.00 95.06 180 SER A O 1
ATOM 1469 N N . HIS A 1 181 ? -22.764 5.667 1.611 1.00 95.19 181 HIS A N 1
ATOM 1470 C CA . HIS A 1 181 ? -23.508 6.468 2.596 1.00 95.19 181 HIS A CA 1
ATOM 1471 C C . HIS A 1 181 ? -24.900 5.881 2.857 1.00 95.19 181 HIS A C 1
ATOM 1473 O O . HIS A 1 181 ? -25.274 5.675 4.010 1.00 95.19 181 HIS A O 1
ATOM 1479 N N . ARG A 1 182 ? -25.636 5.531 1.792 1.00 95.56 182 ARG A N 1
ATOM 1480 C CA . ARG A 1 182 ? -26.933 4.847 1.898 1.00 95.56 182 ARG A CA 1
ATOM 1481 C C . ARG A 1 182 ? -26.820 3.512 2.640 1.00 95.56 182 ARG A C 1
ATOM 1483 O O . ARG A 1 182 ? -27.680 3.204 3.461 1.00 95.56 182 ARG A O 1
ATOM 1490 N N . TYR A 1 183 ? -25.785 2.717 2.367 1.00 95.75 183 TYR A N 1
ATOM 1491 C CA . TYR A 1 183 ? -25.557 1.456 3.076 1.00 95.75 183 TYR A CA 1
ATOM 1492 C C . TYR A 1 183 ? -25.362 1.677 4.582 1.00 95.75 183 TYR A C 1
ATOM 1494 O O . TYR A 1 183 ? -26.029 1.016 5.378 1.00 95.75 183 TYR A O 1
ATOM 1502 N N . TYR A 1 184 ? -24.513 2.627 4.984 1.00 95.31 184 TYR A N 1
ATOM 1503 C CA . TYR A 1 184 ? -24.294 2.927 6.402 1.00 95.31 184 TYR A CA 1
ATOM 1504 C C . TYR A 1 184 ? -25.529 3.533 7.082 1.00 95.31 184 TYR A C 1
ATOM 1506 O O . TYR A 1 184 ? -25.774 3.220 8.244 1.00 95.31 184 TYR A O 1
ATOM 1514 N N . GLU A 1 185 ? -26.355 4.305 6.368 1.00 95.00 185 GLU A N 1
ATOM 1515 C CA . GLU A 1 185 ? -27.647 4.791 6.876 1.00 95.00 185 GLU A CA 1
ATOM 1516 C C . GLU A 1 185 ? -28.636 3.642 7.136 1.00 95.00 185 GLU A C 1
ATOM 1518 O O . GLU A 1 185 ? -29.320 3.610 8.158 1.00 95.00 185 GLU A O 1
ATOM 1523 N N . ILE A 1 186 ? -28.721 2.667 6.227 1.00 95.81 186 ILE A N 1
ATOM 1524 C CA . ILE A 1 186 ? -29.560 1.477 6.435 1.00 95.81 186 ILE A CA 1
ATOM 1525 C C . ILE A 1 186 ? -29.015 0.656 7.604 1.00 95.81 186 ILE A C 1
ATOM 1527 O O . ILE A 1 186 ? -29.774 0.231 8.474 1.00 95.81 186 ILE A O 1
ATOM 1531 N N . LYS A 1 187 ? -27.696 0.454 7.655 1.00 95.19 187 LYS A N 1
ATOM 1532 C CA . LYS A 1 187 ? -27.043 -0.328 8.706 1.00 95.19 187 LYS A CA 1
ATOM 1533 C C . LYS A 1 187 ? -27.214 0.311 10.089 1.00 95.19 187 LYS A C 1
ATOM 1535 O O . LYS A 1 187 ? -27.445 -0.415 11.052 1.00 95.19 187 LYS A O 1
ATOM 1540 N N . SER A 1 188 ? -27.155 1.641 10.203 1.00 95.62 188 SER A N 1
ATOM 1541 C CA . SER A 1 188 ? -27.380 2.334 11.479 1.00 95.62 188 SER A CA 1
ATOM 1542 C C . SER A 1 188 ? -28.819 2.156 11.967 1.00 95.62 188 SER A C 1
ATOM 1544 O O . SER A 1 188 ? -29.021 1.825 13.136 1.00 95.62 188 SER A O 1
ATOM 1546 N N . LYS A 1 189 ? -29.808 2.247 11.062 1.00 95.12 189 LYS A N 1
ATOM 1547 C CA . LYS A 1 189 ? -31.221 1.946 11.353 1.00 95.12 189 LYS A CA 1
ATOM 1548 C C . LYS A 1 189 ? -31.411 0.501 11.815 1.00 95.12 189 LYS A C 1
ATOM 1550 O O . LYS A 1 189 ? -32.064 0.283 12.826 1.00 95.12 189 LYS A O 1
ATOM 1555 N N . LEU A 1 190 ? -30.802 -0.470 11.129 1.00 95.12 190 LEU A N 1
ATOM 1556 C CA . LEU A 1 190 ? -30.873 -1.891 11.506 1.00 95.12 190 LEU A CA 1
ATOM 1557 C C . LEU A 1 190 ? -30.309 -2.163 12.908 1.00 95.12 190 LEU A C 1
ATOM 1559 O O . LEU A 1 190 ? -30.816 -3.028 13.614 1.00 95.12 190 LEU A O 1
ATOM 1563 N N . PHE A 1 191 ? -29.282 -1.422 13.323 1.00 91.94 191 PHE A N 1
ATOM 1564 C CA . PHE A 1 191 ? -28.687 -1.537 14.657 1.00 91.94 191 PHE A CA 1
ATOM 1565 C C . PHE A 1 191 ? -29.289 -0.583 15.696 1.00 91.94 191 PHE A C 1
ATOM 1567 O O . PHE A 1 191 ? -28.796 -0.531 16.822 1.00 91.94 191 PHE A O 1
ATOM 1574 N N . ASN A 1 192 ? -30.340 0.169 15.349 1.00 94.44 192 ASN A N 1
ATOM 1575 C CA . ASN A 1 192 ? -30.933 1.204 16.202 1.00 94.44 192 ASN A CA 1
ATOM 1576 C C . ASN A 1 192 ? -29.894 2.213 16.737 1.00 94.44 192 ASN A C 1
ATOM 1578 O O . ASN A 1 192 ? -29.973 2.675 17.876 1.00 94.44 192 ASN A O 1
ATOM 1582 N N . LYS A 1 193 ? -28.898 2.559 15.914 1.00 90.44 193 LYS A N 1
ATOM 1583 C CA . LYS A 1 193 ? -27.862 3.553 16.224 1.00 90.44 193 LYS A CA 1
ATOM 1584 C C . LYS A 1 193 ? -28.122 4.831 15.437 1.00 90.44 193 LYS A C 1
ATOM 1586 O O . LYS A 1 193 ? -28.533 4.797 14.281 1.00 90.44 193 LYS A O 1
ATOM 1591 N N . LYS A 1 194 ? -27.821 5.980 16.047 1.00 89.38 194 LYS A N 1
ATOM 1592 C CA . LYS A 1 194 ? -27.929 7.289 15.379 1.00 89.38 194 LYS A CA 1
ATOM 1593 C C . LYS A 1 194 ? -26.944 7.420 14.210 1.00 89.38 194 LYS A C 1
ATOM 1595 O O . LYS A 1 194 ? -27.270 8.029 13.198 1.00 89.38 194 LYS A O 1
ATOM 1600 N N . GLN A 1 195 ? -25.754 6.845 14.362 1.00 85.69 195 GLN A N 1
ATOM 1601 C CA . GLN A 1 195 ? -24.681 6.825 13.371 1.00 85.69 195 GLN A CA 1
ATOM 1602 C C . GLN A 1 195 ? -23.797 5.592 13.596 1.00 85.69 195 GLN A C 1
ATOM 1604 O O . GLN A 1 195 ? -23.839 5.002 14.680 1.00 85.69 195 GLN A O 1
ATOM 1609 N N . LEU A 1 196 ? -23.024 5.223 12.576 1.00 82.56 196 LEU A N 1
ATOM 1610 C CA . LEU A 1 196 ? -21.985 4.194 12.619 1.00 82.56 196 LEU A CA 1
ATOM 1611 C C . LEU A 1 196 ? -20.630 4.806 12.289 1.00 82.56 196 LEU A C 1
ATOM 1613 O O . LEU A 1 196 ? -20.630 5.808 11.539 1.00 82.56 196 LEU A O 1
#